Protein AF-A0A250IGE0-F1 (afdb_monomer_lite)

Foldseek 3Di:
DDDDDDDDPDPPPVVVVVVVVPDPPPPPPPPPPPQDDLVVLLVVLVVCVVVVVLVVSLVSLVVVVVHDDFLVSLLLSLLSNLQSCVSVVVLVSSLVSLLSSCLLPLPDDRPDDHDVVSVVSSVVSSCLSPPLADFDDDDDDDDDDDDPLDPQPLFEDDLLSLVLLLLSQLCVVCVVVVNCDDPNVVVSVVLNVQSVPDPDPVSSVVSVVVSVVSCVVVVNDDDPLVSVLSVVPPDPVSYDDPDDPDDDDDDDDDDDDDDDDDQDQFQDGRRQAGPQCHVLLVVVLSVLVSLLVVLPPPDPRLNSNLSSQSSVLNVQSRVDPDVVSSVVSVVSSVVSSVVSD

Structure (mmCIF, N/CA/C/O backbone):
data_AF-A0A250IGE0-F1
#
_entry.id   AF-A0A250IGE0-F1
#
loop_
_atom_site.group_PDB
_atom_site.id
_atom_site.type_symbol
_atom_site.label_atom_id
_atom_site.label_alt_id
_atom_site.label_comp_id
_atom_site.label_asym_id
_atom_site.label_entity_id
_atom_site.label_seq_id
_atom_site.pdbx_PDB_ins_code
_atom_site.Cartn_x
_atom_site.Cartn_y
_atom_site.Cartn_z
_atom_site.occupancy
_atom_site.B_iso_or_equiv
_atom_site.auth_seq_id
_atom_site.auth_comp_id
_atom_site.auth_asym_id
_atom_site.auth_atom_id
_atom_site.pdbx_PDB_model_num
ATOM 1 N N . MET A 1 1 ? 70.341 29.418 41.094 1.00 45.28 1 MET A N 1
ATOM 2 C CA . MET A 1 1 ? 71.043 28.149 40.798 1.00 45.28 1 MET A CA 1
ATOM 3 C C . MET A 1 1 ? 70.054 27.206 40.136 1.00 45.28 1 MET A C 1
ATOM 5 O O . MET A 1 1 ? 69.127 26.740 40.783 1.00 45.28 1 MET A O 1
ATOM 9 N N . SER A 1 2 ? 70.196 27.043 38.825 1.00 51.16 2 SER A N 1
ATOM 10 C CA . SER A 1 2 ? 69.249 26.360 37.940 1.00 51.16 2 SER A CA 1
ATOM 11 C C . SER A 1 2 ? 69.522 24.856 37.878 1.00 51.16 2 SER A C 1
ATOM 13 O O . SER A 1 2 ? 70.677 24.451 37.767 1.00 51.16 2 SER A O 1
ATOM 15 N N . ARG A 1 3 ? 68.468 24.028 37.885 1.00 53.03 3 ARG A N 1
ATOM 16 C CA . ARG A 1 3 ? 68.527 22.608 37.494 1.00 53.03 3 ARG A CA 1
ATOM 17 C C . ARG A 1 3 ? 67.515 22.328 36.368 1.00 53.03 3 ARG A C 1
ATOM 19 O O . ARG A 1 3 ? 66.401 22.845 36.440 1.00 53.03 3 ARG A O 1
ATOM 26 N N . PRO A 1 4 ? 67.886 21.558 35.327 1.00 58.25 4 PRO A N 1
ATOM 27 C CA . PRO A 1 4 ? 67.086 21.396 34.116 1.00 58.25 4 PRO A CA 1
ATOM 28 C C . PRO A 1 4 ? 66.097 20.225 34.224 1.00 58.25 4 PRO A C 1
ATOM 30 O O . PRO A 1 4 ? 66.480 19.103 34.543 1.00 58.25 4 PRO A O 1
ATOM 33 N N . VAL A 1 5 ? 64.828 20.470 33.885 1.00 53.78 5 VAL A N 1
ATOM 34 C CA . VAL A 1 5 ? 63.788 19.441 33.713 1.00 53.78 5 VAL A CA 1
ATOM 35 C C . VAL A 1 5 ? 63.512 19.282 32.219 1.00 53.78 5 VAL A C 1
ATOM 37 O O . VAL A 1 5 ? 62.632 19.936 31.671 1.00 53.78 5 VAL A O 1
ATOM 40 N N . ARG A 1 6 ? 64.289 18.442 31.530 1.00 57.50 6 ARG A N 1
ATOM 41 C CA . ARG A 1 6 ? 63.978 17.965 30.169 1.00 57.50 6 ARG A CA 1
ATOM 42 C C . ARG A 1 6 ? 64.608 16.593 29.941 1.00 57.50 6 ARG A C 1
ATOM 44 O O . ARG A 1 6 ? 65.721 16.534 29.446 1.00 57.50 6 ARG A O 1
ATOM 51 N N . ALA A 1 7 ? 63.904 15.514 30.288 1.00 54.06 7 ALA A N 1
ATOM 52 C CA . ALA A 1 7 ? 64.104 14.180 29.698 1.00 54.06 7 ALA A CA 1
ATOM 53 C C . ALA A 1 7 ? 63.120 13.159 30.295 1.00 54.06 7 ALA A C 1
ATOM 55 O O . ALA A 1 7 ? 63.532 12.275 31.030 1.00 54.06 7 ALA A O 1
ATOM 56 N N . MET A 1 8 ? 61.813 13.261 30.028 1.00 56.16 8 MET A N 1
ATOM 57 C CA . MET A 1 8 ? 60.884 12.176 30.409 1.00 56.16 8 MET A CA 1
ATOM 58 C C . MET A 1 8 ? 59.607 12.115 29.557 1.00 56.16 8 MET A C 1
ATOM 60 O O . MET A 1 8 ? 58.572 11.643 30.008 1.00 56.16 8 MET A O 1
ATOM 64 N N . LEU A 1 9 ? 59.662 12.573 28.302 1.00 53.34 9 LEU A N 1
ATOM 65 C CA . LEU A 1 9 ? 58.491 12.572 27.415 1.00 53.34 9 LEU A CA 1
ATOM 66 C C . LEU A 1 9 ? 58.808 12.020 26.017 1.00 53.34 9 LEU A C 1
ATOM 68 O O . LEU A 1 9 ? 58.459 12.619 25.010 1.00 53.34 9 LEU A O 1
ATOM 72 N N . ARG A 1 10 ? 59.528 10.894 25.929 1.00 52.81 10 ARG A N 1
ATOM 73 C CA . ARG A 1 10 ? 59.699 10.167 24.649 1.00 52.81 10 ARG A CA 1
ATOM 74 C C . ARG A 1 10 ? 59.570 8.643 24.735 1.00 52.81 10 ARG A C 1
ATOM 76 O O . ARG A 1 10 ? 59.637 7.989 23.706 1.00 52.81 10 ARG A O 1
ATOM 83 N N . LEU A 1 11 ? 59.314 8.070 25.917 1.00 49.38 11 LEU A N 1
ATOM 84 C CA . LEU A 1 11 ? 59.326 6.609 26.106 1.00 49.38 11 LEU A CA 1
ATOM 85 C C . LEU A 1 11 ? 57.948 5.964 26.355 1.00 49.38 11 LEU A C 1
ATOM 87 O O . LEU A 1 11 ? 57.886 4.769 26.605 1.00 49.38 11 LEU A O 1
ATOM 91 N N . ARG A 1 12 ? 56.840 6.720 26.294 1.00 51.34 12 ARG A N 1
ATOM 92 C CA . ARG A 1 12 ? 55.477 6.171 26.492 1.00 51.34 12 ARG A CA 1
ATOM 93 C C . ARG A 1 12 ? 54.638 6.022 25.219 1.00 51.34 12 ARG A C 1
ATOM 95 O O . ARG A 1 12 ? 53.577 5.419 25.279 1.00 51.34 12 ARG A O 1
ATOM 102 N N . VAL A 1 13 ? 55.101 6.524 24.072 1.00 52.97 13 VAL A N 1
ATOM 103 C CA . VAL A 1 13 ? 54.334 6.453 22.808 1.00 52.97 13 VAL A CA 1
ATOM 104 C C . VAL A 1 13 ? 54.606 5.152 22.037 1.00 52.97 13 VAL A C 1
ATOM 106 O O . VAL A 1 13 ? 53.751 4.680 21.297 1.00 52.97 13 VAL A O 1
ATOM 109 N N . LEU A 1 14 ? 55.751 4.502 22.267 1.00 51.06 14 LEU A N 1
ATOM 110 C CA . LEU A 1 14 ? 56.130 3.274 21.554 1.00 51.06 14 LEU A CA 1
ATOM 111 C C . LEU A 1 14 ? 55.428 2.002 22.063 1.00 51.06 14 LEU A C 1
ATOM 113 O O . LEU A 1 14 ? 55.345 1.025 21.328 1.00 51.06 14 LEU A O 1
ATOM 117 N N . SER A 1 15 ? 54.869 2.008 23.276 1.00 52.66 15 SER A N 1
ATOM 118 C CA . SER A 1 15 ? 54.211 0.823 23.853 1.00 52.66 15 SER A CA 1
ATOM 119 C C . SER A 1 15 ? 52.773 0.605 23.363 1.00 52.66 15 SER A C 1
ATOM 121 O O . SER A 1 15 ? 52.264 -0.505 23.468 1.00 52.66 15 SER A O 1
ATOM 123 N N . VAL A 1 16 ? 52.116 1.632 22.809 1.00 54.94 16 VAL A N 1
ATOM 124 C CA . VAL A 1 16 ? 50.722 1.528 22.329 1.00 54.94 16 VAL A CA 1
ATOM 125 C C . VAL A 1 16 ? 50.652 0.992 20.893 1.00 54.94 16 VAL A C 1
ATOM 127 O O . VAL A 1 16 ? 49.710 0.286 20.549 1.00 54.94 16 VAL A O 1
ATOM 130 N N . LEU A 1 17 ? 51.674 1.236 20.067 1.00 54.38 17 LEU A N 1
ATOM 131 C CA . LEU A 1 17 ? 51.690 0.777 18.671 1.00 54.38 17 LEU A CA 1
ATOM 132 C C . LEU A 1 17 ? 51.972 -0.727 18.512 1.00 54.38 17 LEU A C 1
ATOM 134 O O . LEU A 1 17 ? 51.524 -1.322 17.539 1.00 54.38 17 LEU A O 1
ATOM 138 N N . VAL A 1 18 ? 52.652 -1.369 19.468 1.00 57.28 18 VAL A N 1
ATOM 139 C CA . VAL A 1 18 ? 52.972 -2.810 19.376 1.00 57.28 18 VAL A CA 1
ATOM 140 C C . VAL A 1 18 ? 51.781 -3.702 19.766 1.00 57.28 18 VAL A C 1
ATOM 142 O O . VAL A 1 18 ? 51.662 -4.815 19.263 1.00 57.28 18 VAL A O 1
ATOM 145 N N . LEU A 1 19 ? 50.841 -3.207 20.581 1.00 55.00 19 LEU A N 1
ATOM 146 C CA . LEU A 1 19 ? 49.638 -3.959 20.978 1.00 55.00 19 LEU A CA 1
ATOM 147 C C . LEU A 1 19 ? 48.538 -3.998 19.900 1.00 55.00 19 LEU A C 1
ATOM 149 O O . LEU A 1 19 ? 47.704 -4.897 19.923 1.00 55.00 19 LEU A O 1
ATOM 153 N N . LEU A 1 20 ? 48.553 -3.082 18.926 1.00 55.56 20 LEU A N 1
ATOM 154 C CA . LEU A 1 20 ? 47.600 -3.075 17.805 1.00 55.56 20 LEU A CA 1
ATOM 155 C C . LEU A 1 20 ? 47.966 -4.060 16.680 1.00 55.56 20 LEU A C 1
ATOM 157 O O . LEU A 1 20 ? 47.113 -4.383 15.860 1.00 55.56 20 LEU A O 1
ATOM 161 N N . ALA A 1 21 ? 49.197 -4.581 16.655 1.00 56.94 21 ALA A N 1
ATOM 162 C CA . ALA A 1 21 ? 49.659 -5.513 15.621 1.00 56.94 21 ALA A CA 1
ATOM 163 C C . ALA A 1 21 ? 49.308 -6.992 15.895 1.00 56.94 21 ALA A C 1
ATOM 165 O O . ALA A 1 21 ? 49.550 -7.841 15.045 1.00 56.94 21 ALA A O 1
ATOM 166 N N . TRP A 1 22 ? 48.750 -7.305 17.071 1.00 52.81 22 TRP A N 1
ATOM 167 C CA . TRP A 1 22 ? 48.351 -8.664 17.470 1.00 52.81 22 TRP A CA 1
ATOM 168 C C . TRP A 1 22 ? 46.834 -8.837 17.589 1.00 52.81 22 TRP A C 1
ATOM 170 O O . TRP A 1 22 ? 46.371 -9.836 18.138 1.00 52.81 22 TRP A O 1
ATOM 180 N N . MET A 1 23 ? 46.038 -7.888 17.085 1.00 56.19 23 MET A N 1
ATOM 181 C CA . MET A 1 23 ? 44.614 -8.157 16.926 1.00 56.19 23 MET A CA 1
ATOM 182 C C . MET A 1 23 ? 44.443 -9.101 15.732 1.00 56.19 23 MET A C 1
ATOM 184 O O . MET A 1 23 ? 44.825 -8.724 14.622 1.00 56.19 23 MET A O 1
ATOM 188 N N . PRO A 1 24 ? 43.929 -10.329 15.935 1.00 54.81 24 PRO A N 1
ATOM 189 C CA . PRO A 1 24 ? 43.620 -11.210 14.824 1.00 54.81 24 PRO A CA 1
ATOM 190 C C . PRO A 1 24 ? 42.671 -10.461 13.897 1.00 54.81 24 PRO A C 1
ATOM 192 O O . PRO A 1 24 ? 41.673 -9.895 14.349 1.00 54.81 24 PRO A O 1
ATOM 195 N N . SER A 1 25 ? 43.005 -10.430 12.609 1.00 56.59 25 SER A N 1
ATOM 196 C CA . SER A 1 25 ? 42.094 -9.992 11.563 1.00 56.59 25 SER A CA 1
ATOM 197 C C . SER A 1 25 ? 40.859 -10.877 11.652 1.00 56.59 25 SER A C 1
ATOM 199 O O . SER A 1 25 ? 40.844 -11.992 11.133 1.00 56.59 25 SER A O 1
ATOM 201 N N . PHE A 1 26 ? 39.835 -10.414 12.368 1.00 57.25 26 PHE A N 1
ATOM 202 C CA . PHE A 1 26 ? 38.505 -10.979 12.273 1.00 57.25 26 PHE A CA 1
ATOM 203 C C . PHE A 1 26 ? 38.063 -10.700 10.842 1.00 57.25 26 PHE A C 1
ATOM 205 O O . PHE A 1 26 ? 37.547 -9.629 10.531 1.00 57.25 26 PHE A O 1
ATOM 212 N N . SER A 1 27 ? 38.335 -11.650 9.950 1.00 55.84 27 SER A N 1
ATOM 213 C CA . SER A 1 27 ? 37.632 -11.777 8.688 1.00 55.84 27 SER A CA 1
ATOM 214 C C . SER A 1 27 ? 36.172 -11.978 9.059 1.00 55.84 27 SER A C 1
ATOM 216 O O . SER A 1 27 ? 35.727 -13.108 9.256 1.00 55.84 27 SER A O 1
ATOM 218 N N . ALA A 1 28 ? 35.451 -10.871 9.233 1.00 56.03 28 ALA A N 1
ATOM 219 C CA . ALA A 1 28 ? 34.007 -10.847 9.260 1.00 56.03 28 ALA A CA 1
ATOM 220 C C . ALA A 1 28 ? 33.579 -11.390 7.900 1.00 56.03 28 ALA A C 1
ATOM 222 O O . ALA A 1 28 ? 33.522 -10.666 6.909 1.00 56.03 28 ALA A O 1
ATOM 223 N N . HIS A 1 29 ? 33.398 -12.707 7.840 1.00 55.44 29 HIS A N 1
ATOM 224 C CA . HIS A 1 29 ? 32.686 -13.333 6.752 1.00 55.44 29 HIS A CA 1
ATOM 225 C C . HIS A 1 29 ? 31.300 -12.716 6.858 1.00 55.44 29 HIS A C 1
ATOM 227 O O . HIS A 1 29 ? 30.568 -12.993 7.809 1.00 55.44 29 HIS A O 1
ATOM 233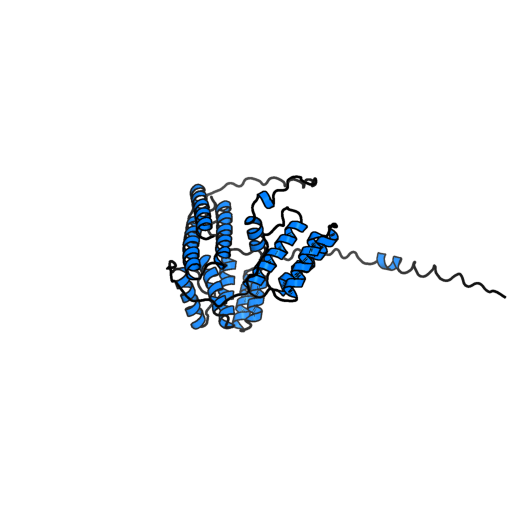 N N . ALA A 1 30 ? 31.007 -11.775 5.961 1.00 50.03 30 ALA A N 1
ATOM 234 C CA . ALA A 1 30 ? 29.663 -11.291 5.737 1.00 50.03 30 ALA A CA 1
ATOM 235 C C . ALA A 1 30 ? 28.890 -12.499 5.210 1.00 50.03 30 ALA A C 1
ATOM 237 O O . ALA A 1 30 ? 28.832 -12.750 4.012 1.00 50.03 30 ALA A O 1
ATOM 238 N N . GLN A 1 31 ? 28.431 -13.331 6.143 1.00 56.44 31 GLN A N 1
ATOM 239 C CA . GLN A 1 31 ? 27.497 -14.398 5.875 1.00 56.44 31 GLN A CA 1
ATOM 240 C C . GLN A 1 31 ? 26.258 -13.669 5.377 1.00 56.44 31 GLN A C 1
ATOM 242 O O . GLN A 1 31 ? 25.582 -13.005 6.167 1.00 56.44 31 GLN A O 1
ATOM 247 N N . GLU A 1 32 ? 26.045 -13.685 4.061 1.00 57.16 32 GLU A N 1
ATOM 248 C CA . GLU A 1 32 ? 24.829 -13.136 3.482 1.00 57.16 32 GLU A CA 1
ATOM 249 C C . GLU A 1 32 ? 23.657 -13.738 4.263 1.00 57.16 32 GLU A C 1
ATOM 251 O O . GLU A 1 32 ? 23.609 -14.964 4.436 1.00 57.16 32 GLU A O 1
ATOM 256 N N . PRO A 1 33 ? 22.788 -12.898 4.854 1.00 64.81 33 PRO A N 1
ATOM 257 C CA . PRO A 1 33 ? 21.674 -13.390 5.637 1.00 64.81 33 PRO A CA 1
ATOM 258 C C . PRO A 1 33 ? 20.870 -14.313 4.732 1.00 64.81 33 PRO A C 1
ATOM 260 O O . PRO A 1 33 ? 20.410 -13.900 3.668 1.00 64.81 33 PRO A O 1
ATOM 263 N N . ALA A 1 34 ? 20.773 -15.581 5.134 1.00 71.75 34 ALA A N 1
ATOM 264 C CA . ALA A 1 34 ? 20.036 -16.571 4.372 1.00 71.75 34 ALA A CA 1
ATOM 265 C C . ALA A 1 34 ? 18.623 -16.029 4.089 1.00 71.75 34 ALA A C 1
ATOM 267 O O . ALA A 1 34 ? 18.030 -15.412 4.984 1.00 71.75 34 ALA A O 1
ATOM 268 N N . PRO A 1 35 ? 18.093 -16.230 2.869 1.00 74.94 35 PRO A N 1
ATOM 269 C CA . PRO A 1 35 ? 16.779 -15.726 2.500 1.00 74.94 35 PRO A CA 1
ATOM 270 C C . PRO A 1 35 ? 15.749 -16.215 3.518 1.00 74.94 35 PRO A C 1
ATOM 272 O O . PRO A 1 35 ? 15.660 -17.409 3.814 1.00 74.94 35 PRO A O 1
ATOM 275 N N . VAL A 1 36 ? 15.017 -15.270 4.108 1.00 80.00 36 VAL A N 1
ATOM 276 C CA . VAL A 1 36 ? 14.032 -15.571 5.144 1.00 80.00 36 VAL A CA 1
ATOM 277 C C . VAL A 1 36 ? 12.895 -16.367 4.509 1.00 80.00 36 VAL A C 1
ATOM 279 O O . VAL A 1 36 ? 12.203 -15.873 3.622 1.00 80.00 36 VAL A O 1
ATOM 282 N N . ASP A 1 37 ? 12.692 -17.600 4.971 1.00 93.06 37 ASP A N 1
ATOM 283 C CA . ASP A 1 37 ? 11.605 -18.455 4.498 1.00 93.06 37 ASP A CA 1
ATOM 284 C C . ASP A 1 37 ? 10.241 -17.840 4.863 1.00 93.06 37 ASP A C 1
ATOM 286 O O . ASP A 1 37 ? 9.882 -17.716 6.042 1.00 93.06 37 ASP A O 1
ATOM 290 N N . PHE A 1 38 ? 9.456 -17.477 3.844 1.00 93.81 38 PHE A N 1
ATOM 291 C CA . PHE A 1 38 ? 8.116 -16.913 4.006 1.00 93.81 38 PHE A CA 1
ATOM 292 C C . PHE A 1 38 ? 7.196 -17.815 4.835 1.00 93.81 38 PHE A C 1
ATOM 294 O O . PHE A 1 38 ? 6.417 -17.327 5.658 1.00 93.81 38 PHE A O 1
ATOM 301 N N . ARG A 1 39 ? 7.326 -19.140 4.697 1.00 95.62 39 ARG A N 1
ATOM 302 C CA . ARG A 1 39 ? 6.522 -20.099 5.460 1.00 95.62 39 ARG A CA 1
ATOM 303 C C . ARG A 1 39 ? 6.802 -20.000 6.957 1.00 95.62 39 ARG A C 1
ATOM 305 O O . ARG A 1 39 ? 5.871 -20.065 7.762 1.00 95.62 39 ARG A O 1
ATOM 312 N N . SER A 1 40 ? 8.066 -19.797 7.324 1.00 95.19 40 SER A N 1
ATOM 313 C CA . SER A 1 40 ? 8.472 -19.561 8.710 1.00 95.19 40 SER A CA 1
ATOM 314 C C . SER A 1 40 ? 7.874 -18.258 9.252 1.00 95.19 40 SER A C 1
ATOM 316 O O . SER A 1 40 ? 7.384 -18.234 10.382 1.00 95.19 40 SER A O 1
ATOM 318 N N . MET A 1 41 ? 7.853 -17.186 8.450 1.00 95.56 41 MET A N 1
ATOM 319 C CA . MET A 1 41 ? 7.257 -15.903 8.853 1.00 95.56 41 MET A CA 1
ATOM 320 C C . MET A 1 41 ? 5.749 -16.016 9.096 1.00 95.56 41 MET A C 1
ATOM 322 O O . MET A 1 41 ? 5.268 -15.616 10.155 1.00 95.56 41 MET A O 1
ATOM 326 N N . VAL A 1 42 ? 5.002 -16.617 8.165 1.00 97.12 42 VAL A N 1
ATOM 327 C CA . VAL A 1 42 ? 3.553 -16.830 8.325 1.00 97.12 42 VAL A CA 1
ATOM 328 C C . VAL A 1 42 ? 3.252 -17.721 9.529 1.00 97.12 42 VAL A C 1
ATOM 330 O O . VAL A 1 42 ? 2.344 -17.418 10.302 1.00 97.12 42 VAL A O 1
ATOM 333 N N . GLY A 1 43 ? 4.048 -18.772 9.750 1.00 97.50 43 GLY A N 1
ATOM 334 C CA . GLY A 1 43 ? 3.923 -19.619 10.937 1.00 97.50 43 GLY A CA 1
ATOM 335 C C . GLY A 1 43 ? 4.102 -18.841 12.246 1.00 97.50 43 GLY A C 1
ATOM 336 O O . GLY A 1 43 ? 3.382 -19.086 13.214 1.00 97.50 43 GLY A O 1
ATOM 337 N N . MET A 1 44 ? 5.016 -17.866 12.275 1.00 97.81 44 MET A N 1
ATOM 338 C CA . MET A 1 44 ? 5.204 -16.985 13.429 1.00 97.81 44 MET A CA 1
ATOM 339 C C . MET A 1 44 ? 4.020 -16.034 13.627 1.00 97.81 44 MET A C 1
ATOM 341 O O . MET A 1 44 ? 3.542 -15.903 14.752 1.00 97.81 44 MET A O 1
ATOM 345 N N . ILE A 1 45 ? 3.522 -15.415 12.552 1.00 98.12 45 ILE A N 1
ATOM 346 C CA . ILE A 1 45 ? 2.361 -14.512 12.596 1.00 98.12 45 ILE A CA 1
ATOM 347 C C . ILE A 1 45 ? 1.123 -15.257 13.110 1.00 98.12 45 ILE A C 1
ATOM 349 O O . ILE A 1 45 ? 0.503 -14.800 14.066 1.00 98.12 45 ILE A O 1
ATOM 353 N N . SER A 1 46 ? 0.808 -16.428 12.545 1.00 98.00 46 SER A N 1
ATOM 354 C CA . SER A 1 46 ? -0.339 -17.248 12.967 1.00 98.00 46 SER A CA 1
ATOM 355 C C . SER A 1 46 ? -0.214 -17.694 14.426 1.00 98.00 46 SER A C 1
ATOM 357 O O . SER A 1 46 ? -1.170 -17.604 15.196 1.00 98.00 46 SER A O 1
ATOM 359 N N . ARG A 1 47 ? 0.991 -18.091 14.865 1.00 98.19 47 ARG A N 1
ATOM 360 C CA . ARG A 1 47 ? 1.237 -18.419 16.276 1.00 98.19 47 ARG A CA 1
ATOM 361 C C . ARG A 1 47 ? 0.987 -17.220 17.192 1.00 98.19 47 ARG A C 1
ATOM 363 O O . ARG A 1 47 ? 0.362 -17.393 18.232 1.00 98.19 47 ARG A O 1
ATOM 370 N N . LEU A 1 48 ? 1.488 -16.036 16.840 1.00 98.31 48 LEU A N 1
ATOM 371 C CA . LEU A 1 48 ? 1.292 -14.821 17.638 1.00 98.31 48 LEU A CA 1
ATOM 372 C C . LEU A 1 48 ? -0.186 -14.415 17.682 1.00 98.31 48 LEU A C 1
ATOM 374 O O . LEU A 1 48 ? -0.690 -14.109 18.758 1.00 98.31 48 LEU A O 1
ATOM 378 N N . TYR A 1 49 ? -0.899 -14.509 16.557 1.00 97.88 49 TYR A N 1
ATOM 379 C CA . TYR A 1 49 ? -2.346 -14.300 16.510 1.00 97.88 49 TYR A CA 1
ATOM 380 C C . TYR A 1 49 ? -3.099 -15.270 17.431 1.00 97.88 49 TYR A C 1
ATOM 382 O O . TYR A 1 49 ? -3.913 -14.836 18.244 1.00 97.88 49 TYR A O 1
ATOM 390 N N . GLY A 1 50 ? -2.776 -16.567 17.385 1.00 97.12 50 GLY A N 1
ATOM 391 C CA . GLY A 1 50 ? -3.383 -17.573 18.264 1.00 97.12 50 GLY A CA 1
ATOM 392 C C . GLY A 1 50 ? -3.081 -17.366 19.755 1.00 97.12 50 GLY A C 1
ATOM 393 O O . GLY A 1 50 ? -3.850 -17.812 20.604 1.00 97.12 50 GLY A O 1
ATOM 394 N N . LEU A 1 51 ? -1.988 -16.669 20.079 1.00 98.06 51 LEU A N 1
ATOM 395 C CA . LEU A 1 51 ? -1.640 -16.246 21.440 1.00 98.06 51 LEU A CA 1
ATOM 396 C C . LEU A 1 51 ? -2.256 -14.892 21.833 1.00 98.06 51 LEU A C 1
ATOM 398 O O . LEU A 1 51 ? -2.041 -14.448 22.956 1.00 98.06 51 LEU A O 1
ATOM 402 N N . LEU A 1 52 ? -3.036 -14.262 20.945 1.00 97.75 52 LEU A N 1
ATOM 403 C CA . LEU A 1 52 ? -3.621 -12.923 21.105 1.00 97.75 52 LEU A CA 1
ATOM 404 C C . LEU A 1 52 ? -2.572 -11.799 21.234 1.00 97.75 52 LEU A C 1
ATOM 406 O O . LEU A 1 52 ? -2.875 -10.712 21.716 1.00 97.75 52 LEU A O 1
ATOM 410 N N . GLU A 1 53 ? -1.344 -12.046 20.770 1.00 98.25 53 GLU A N 1
ATOM 411 C CA . GLU A 1 53 ? -0.226 -11.094 20.762 1.00 98.25 53 GLU A CA 1
ATOM 412 C C . GLU A 1 53 ? -0.274 -10.243 19.481 1.00 98.25 53 GLU A C 1
ATOM 414 O O . GLU A 1 53 ? 0.589 -10.335 18.599 1.00 98.25 53 GLU A O 1
ATOM 419 N N . TYR A 1 54 ? -1.340 -9.453 19.331 1.00 98.19 54 TYR A N 1
ATOM 420 C CA . TYR A 1 54 ? -1.676 -8.770 18.078 1.00 98.19 54 TYR A CA 1
ATOM 421 C C . TYR A 1 54 ? -0.628 -7.744 17.638 1.00 98.19 54 TYR A C 1
ATOM 423 O O . TYR A 1 54 ? -0.267 -7.696 16.463 1.00 98.19 54 TYR A O 1
ATOM 431 N N . GLU A 1 55 ? -0.078 -6.959 18.561 1.00 96.69 55 GLU A N 1
ATOM 432 C CA . GLU A 1 55 ? 0.942 -5.949 18.273 1.00 96.69 55 GLU A CA 1
ATOM 433 C C . GLU A 1 55 ? 2.256 -6.592 17.808 1.00 96.69 55 GLU A C 1
ATOM 435 O O . GLU A 1 55 ? 2.919 -6.099 16.885 1.00 96.69 55 GLU A O 1
ATOM 440 N N . ALA A 1 56 ? 2.620 -7.727 18.411 1.00 98.00 56 ALA A N 1
ATOM 441 C CA . ALA A 1 56 ? 3.783 -8.504 18.003 1.00 98.00 56 ALA A CA 1
ATOM 442 C C . ALA A 1 56 ? 3.558 -9.132 16.622 1.00 98.00 56 ALA A C 1
ATOM 444 O O . ALA A 1 56 ? 4.438 -9.052 15.764 1.00 98.00 56 ALA A O 1
ATOM 445 N N . ALA A 1 57 ? 2.371 -9.699 16.377 1.00 98.31 57 ALA A N 1
ATOM 446 C CA . ALA A 1 57 ? 1.997 -10.246 15.075 1.00 98.31 57 ALA A CA 1
ATOM 447 C C . ALA A 1 57 ? 2.037 -9.165 13.980 1.00 98.31 57 ALA A C 1
ATOM 449 O O . ALA A 1 57 ? 2.627 -9.373 12.919 1.00 98.31 57 ALA A O 1
ATOM 450 N N . PHE A 1 58 ? 1.498 -7.974 14.260 1.00 97.62 58 PHE A N 1
ATOM 451 C CA . PHE A 1 58 ? 1.545 -6.835 13.345 1.00 97.62 58 PHE A CA 1
ATOM 452 C C . PHE A 1 58 ? 2.984 -6.385 13.058 1.00 97.62 58 PHE A C 1
ATOM 454 O O . PHE A 1 58 ? 3.336 -6.123 11.909 1.00 97.62 58 PHE A O 1
ATOM 461 N N . SER A 1 59 ? 3.849 -6.359 14.075 1.00 95.25 59 SER A N 1
ATOM 462 C CA . SER A 1 59 ? 5.271 -6.043 13.895 1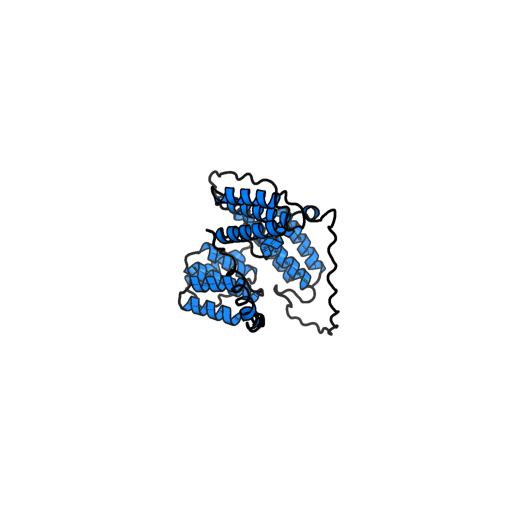.00 95.25 59 SER A CA 1
ATOM 463 C C . SER A 1 59 ? 5.977 -7.056 12.984 1.00 95.25 59 SER A C 1
ATOM 465 O O . SER A 1 59 ? 6.781 -6.657 12.141 1.00 95.25 59 SER A O 1
ATOM 467 N N . GLN A 1 60 ? 5.640 -8.349 13.085 1.00 97.19 60 GLN A N 1
ATOM 468 C CA . GLN A 1 60 ? 6.170 -9.378 12.181 1.00 97.19 60 GLN A CA 1
ATOM 469 C C . GLN A 1 60 ? 5.714 -9.173 10.732 1.00 97.19 60 GLN A C 1
ATOM 471 O O . GLN A 1 60 ? 6.514 -9.342 9.816 1.00 97.19 60 GLN A O 1
ATOM 476 N N . ILE A 1 61 ? 4.471 -8.734 10.506 1.00 96.44 61 ILE A N 1
ATOM 477 C CA . ILE A 1 61 ? 3.992 -8.374 9.160 1.00 96.44 61 ILE A CA 1
ATOM 478 C C . ILE A 1 61 ? 4.815 -7.218 8.577 1.00 96.44 61 ILE A C 1
ATOM 480 O O . ILE A 1 61 ? 5.234 -7.284 7.420 1.00 96.44 61 ILE A O 1
ATOM 484 N N . GLN A 1 62 ? 5.090 -6.174 9.368 1.00 94.31 62 GLN A N 1
ATOM 485 C CA . GLN A 1 62 ? 5.894 -5.037 8.900 1.00 94.31 62 GLN A CA 1
ATOM 486 C C . GLN A 1 62 ? 7.343 -5.434 8.600 1.00 94.31 62 GLN A C 1
ATOM 488 O O . GLN A 1 62 ? 7.926 -4.935 7.636 1.00 94.31 62 GLN A O 1
ATOM 493 N N . ALA A 1 63 ? 7.915 -6.351 9.385 1.00 90.44 63 ALA A N 1
ATOM 494 C CA . ALA A 1 63 ? 9.233 -6.913 9.114 1.00 90.44 63 ALA A CA 1
ATOM 495 C C . ALA A 1 63 ? 9.237 -7.760 7.830 1.00 90.44 63 ALA A C 1
ATOM 497 O O . ALA A 1 63 ? 10.129 -7.606 6.998 1.00 90.44 63 ALA A O 1
ATOM 498 N N . ALA A 1 64 ? 8.215 -8.598 7.624 1.00 92.94 64 ALA A N 1
ATOM 499 C CA . ALA A 1 64 ? 8.095 -9.445 6.439 1.00 92.94 64 ALA A CA 1
ATOM 500 C C . ALA A 1 64 ? 8.074 -8.623 5.140 1.00 92.94 64 ALA A C 1
ATOM 502 O O . ALA A 1 64 ? 8.730 -9.003 4.172 1.00 92.94 64 ALA A O 1
ATOM 503 N N . ARG A 1 65 ? 7.409 -7.460 5.147 1.00 90.69 65 ARG A N 1
ATOM 504 C CA . ARG A 1 65 ? 7.340 -6.521 4.011 1.00 90.69 65 ARG A CA 1
ATOM 505 C C . ARG A 1 65 ? 8.670 -5.900 3.589 1.00 90.69 65 ARG A C 1
ATOM 507 O O . ARG A 1 65 ? 8.739 -5.341 2.501 1.00 90.69 65 ARG A O 1
ATOM 514 N N . GLN A 1 66 ? 9.699 -5.957 4.431 1.00 85.25 66 GLN A N 1
ATOM 515 C CA . GLN A 1 66 ? 11.032 -5.470 4.062 1.00 85.25 66 GLN A CA 1
ATOM 516 C C . GLN A 1 66 ? 11.760 -6.431 3.113 1.00 85.25 66 GLN A C 1
ATOM 518 O O . GLN A 1 66 ? 12.779 -6.064 2.533 1.00 85.25 66 GLN A O 1
ATOM 523 N N . ASN A 1 67 ? 11.245 -7.650 2.952 1.00 86.81 67 ASN A N 1
ATOM 524 C CA . ASN A 1 67 ? 11.781 -8.642 2.033 1.00 86.81 67 ASN A CA 1
ATOM 525 C C . ASN A 1 67 ? 11.046 -8.562 0.684 1.00 86.81 67 ASN A C 1
ATOM 527 O O . ASN A 1 67 ? 9.887 -8.141 0.644 1.00 86.81 67 ASN A O 1
ATOM 531 N N . PRO A 1 68 ? 11.679 -8.975 -0.426 1.00 79.56 68 PRO A N 1
ATOM 532 C CA . PRO A 1 68 ? 10.971 -9.170 -1.684 1.00 79.56 68 PRO A CA 1
ATOM 533 C C . PRO A 1 68 ? 9.908 -10.264 -1.507 1.00 79.56 68 PRO A C 1
ATOM 535 O O . PRO A 1 68 ? 10.213 -11.374 -1.074 1.00 79.56 68 PRO A O 1
ATOM 538 N N . LEU A 1 69 ? 8.653 -9.936 -1.813 1.00 87.31 69 LEU A N 1
ATOM 539 C CA . LEU A 1 69 ? 7.500 -10.825 -1.669 1.00 87.31 69 LEU A CA 1
ATOM 540 C C . LEU A 1 69 ? 6.796 -10.967 -3.014 1.00 87.31 69 LEU A C 1
ATOM 542 O O . LEU A 1 69 ? 6.608 -9.976 -3.722 1.00 87.31 69 LEU A O 1
ATOM 546 N N . GLY A 1 70 ? 6.358 -12.180 -3.335 1.00 82.56 70 GLY A N 1
ATOM 547 C CA . GLY A 1 70 ? 5.434 -12.398 -4.435 1.00 82.56 70 GLY A CA 1
ATOM 548 C C . GLY A 1 70 ? 4.008 -11.968 -4.096 1.00 82.56 70 GLY A C 1
ATOM 549 O O . GLY A 1 70 ? 3.655 -11.649 -2.958 1.00 82.56 70 GLY A O 1
ATOM 550 N N . THR A 1 71 ? 3.143 -11.949 -5.107 1.00 83.81 71 THR A N 1
ATOM 551 C CA . THR A 1 71 ? 1.740 -11.547 -4.944 1.00 83.81 71 THR A CA 1
ATOM 552 C C . THR A 1 71 ? 0.993 -12.497 -4.026 1.00 83.81 71 THR A C 1
ATOM 554 O O . THR A 1 71 ? 0.129 -12.061 -3.269 1.00 83.81 71 THR A O 1
ATOM 557 N N . HIS A 1 72 ? 1.300 -13.797 -4.076 1.00 92.75 72 HIS A N 1
ATOM 558 C CA . HIS A 1 72 ? 0.662 -14.754 -3.182 1.00 92.75 72 HIS A CA 1
ATOM 559 C C . HIS A 1 72 ? 1.009 -14.449 -1.722 1.00 92.75 72 HIS A C 1
ATOM 561 O O . HIS A 1 72 ? 0.109 -14.392 -0.882 1.00 92.75 72 HIS A O 1
ATOM 567 N N . GLU A 1 73 ? 2.284 -14.188 -1.446 1.00 95.56 73 GLU A N 1
ATOM 568 C CA . GLU A 1 73 ? 2.791 -13.811 -0.134 1.00 95.56 73 GLU A CA 1
ATOM 569 C C . GLU A 1 73 ? 2.168 -12.499 0.350 1.00 95.56 73 GLU A C 1
ATOM 571 O O . GLU A 1 73 ? 1.694 -12.415 1.484 1.00 95.56 73 GLU A O 1
ATOM 576 N N . LEU A 1 74 ? 2.088 -11.493 -0.527 1.00 92.44 74 LEU A N 1
ATOM 577 C CA . LEU A 1 74 ? 1.443 -10.215 -0.229 1.00 92.44 74 LEU A CA 1
ATOM 578 C C . LEU A 1 74 ? -0.039 -10.382 0.109 1.00 92.44 74 LEU A C 1
ATOM 580 O O . LEU A 1 74 ? -0.494 -9.810 1.098 1.00 92.44 74 LEU A O 1
ATOM 584 N N . VAL A 1 75 ? -0.788 -11.183 -0.658 1.00 96.06 75 VAL A N 1
ATOM 585 C CA . VAL A 1 75 ? -2.198 -11.492 -0.363 1.00 96.06 75 VAL A CA 1
ATOM 586 C C . VAL A 1 75 ? -2.326 -12.091 1.034 1.00 96.06 75 VAL A C 1
ATOM 588 O O . VAL A 1 75 ? -3.160 -11.638 1.813 1.00 96.06 75 VAL A O 1
ATOM 591 N N . VAL A 1 76 ? -1.485 -13.070 1.381 1.00 97.81 76 VAL A N 1
ATOM 592 C CA . VAL A 1 76 ? -1.504 -13.697 2.711 1.00 97.81 76 VAL A CA 1
ATOM 593 C C . VAL A 1 76 ? -1.199 -12.673 3.808 1.00 97.81 76 VAL A C 1
ATOM 595 O O . VAL A 1 76 ? -1.927 -12.623 4.799 1.00 97.81 76 VAL A O 1
ATOM 598 N N . LEU A 1 77 ? -0.189 -11.813 3.630 1.00 97.31 77 LEU A N 1
ATOM 599 C CA . LEU A 1 77 ? 0.132 -10.771 4.612 1.00 97.31 77 LEU A CA 1
ATOM 600 C C . LEU A 1 77 ? -0.993 -9.748 4.778 1.00 97.31 77 LEU A C 1
ATOM 602 O O . LEU A 1 77 ? -1.298 -9.393 5.911 1.00 97.31 77 LEU A O 1
ATOM 606 N N . PHE A 1 78 ? -1.627 -9.294 3.695 1.00 97.88 78 PHE A N 1
ATOM 607 C CA . PHE A 1 78 ? -2.762 -8.367 3.774 1.00 97.88 78 PHE A CA 1
ATOM 608 C C . PHE A 1 78 ? -3.972 -8.989 4.479 1.00 97.88 78 PHE A C 1
ATOM 610 O O . PHE A 1 78 ? -4.651 -8.306 5.242 1.00 97.88 78 PHE A O 1
ATOM 617 N N . LEU A 1 79 ? -4.230 -10.285 4.274 1.00 98.56 79 LEU A N 1
ATOM 618 C CA . LEU A 1 79 ? -5.295 -10.987 4.992 1.00 98.56 79 LEU A CA 1
ATOM 619 C C . LEU A 1 79 ? -5.002 -11.059 6.495 1.00 98.56 79 LEU A C 1
ATOM 621 O O . LEU A 1 79 ? -5.873 -10.720 7.292 1.00 98.56 79 LEU A O 1
ATOM 625 N N . TYR A 1 80 ? -3.782 -11.440 6.889 1.00 98.56 80 TYR A N 1
ATOM 626 C CA . TYR A 1 80 ? -3.378 -11.426 8.299 1.00 98.56 80 TYR A CA 1
ATOM 627 C C . TYR A 1 80 ? -3.423 -10.018 8.898 1.00 98.56 80 TYR A C 1
ATOM 629 O O . TYR A 1 80 ? -3.923 -9.837 10.006 1.00 98.56 80 TYR A O 1
ATOM 637 N N . GLU A 1 81 ? -2.948 -9.013 8.164 1.00 98.19 81 GLU A N 1
ATOM 638 C CA . GLU A 1 81 ? -2.978 -7.617 8.596 1.00 98.19 81 GLU A CA 1
ATOM 639 C C . GLU A 1 81 ? -4.416 -7.152 8.839 1.00 98.19 81 GLU A C 1
ATOM 641 O O . GLU A 1 81 ? -4.702 -6.592 9.894 1.00 98.19 81 GLU A O 1
ATOM 646 N N . GLY A 1 82 ? -5.333 -7.453 7.916 1.00 98.25 82 GLY A N 1
ATOM 647 C CA . GLY A 1 82 ? -6.751 -7.145 8.066 1.00 98.25 82 GLY A CA 1
ATOM 648 C C . GLY A 1 82 ? -7.371 -7.803 9.300 1.00 98.25 82 GLY A C 1
ATOM 649 O O . GLY A 1 82 ? -8.082 -7.132 10.049 1.00 98.25 82 GLY A O 1
ATOM 650 N N . ILE A 1 83 ? -7.062 -9.078 9.566 1.00 98.56 83 ILE A N 1
ATOM 651 C CA . ILE A 1 83 ? -7.535 -9.797 10.762 1.00 98.56 83 ILE A CA 1
ATOM 652 C C . ILE A 1 83 ? -7.010 -9.124 12.037 1.00 98.56 83 ILE A C 1
ATOM 654 O O . ILE A 1 83 ? -7.785 -8.780 12.929 1.00 98.56 83 ILE A O 1
ATOM 658 N N . ILE A 1 84 ? -5.696 -8.904 12.110 1.00 98.38 84 ILE A N 1
ATOM 659 C CA . ILE A 1 84 ? -5.018 -8.364 13.293 1.00 98.38 84 ILE A CA 1
ATOM 660 C C . ILE A 1 84 ? -5.471 -6.927 13.582 1.00 98.38 84 ILE A C 1
ATOM 662 O O . ILE A 1 84 ? -5.795 -6.601 14.721 1.00 98.38 84 ILE A O 1
ATOM 666 N N . LEU A 1 85 ? -5.567 -6.069 12.560 1.00 97.75 85 LEU A N 1
ATOM 667 C CA . LEU A 1 85 ? -6.074 -4.700 12.700 1.00 97.75 85 LEU A CA 1
ATOM 668 C C . LEU A 1 85 ? -7.513 -4.673 13.221 1.00 97.75 85 LEU A C 1
ATOM 670 O O . LEU A 1 85 ? -7.833 -3.845 14.075 1.00 97.75 85 LEU A O 1
ATOM 674 N N . PHE A 1 86 ? -8.364 -5.591 12.756 1.00 98.44 86 PHE A N 1
ATOM 675 C CA . PHE A 1 86 ? -9.743 -5.672 13.228 1.00 98.44 86 PHE A CA 1
ATOM 676 C C . PHE A 1 86 ? -9.805 -6.017 14.716 1.00 98.44 86 PHE A C 1
ATOM 678 O O . PHE A 1 86 ? -10.531 -5.370 15.470 1.00 98.44 86 PHE A O 1
ATOM 685 N N . GLU A 1 87 ? -9.035 -7.018 15.149 1.00 98.00 87 GLU A N 1
ATOM 686 C CA . GLU A 1 87 ? -9.012 -7.443 16.552 1.00 98.00 87 GLU A CA 1
ATOM 687 C C . GLU A 1 87 ? -8.396 -6.382 17.479 1.00 98.00 87 GLU A C 1
ATOM 689 O O . GLU A 1 87 ? -8.814 -6.266 18.629 1.00 98.00 87 GLU A O 1
ATOM 694 N N . MET A 1 88 ? -7.506 -5.523 16.965 1.00 97.50 88 MET A N 1
ATOM 695 C CA . MET A 1 88 ? -7.013 -4.326 17.668 1.00 97.50 88 MET A CA 1
ATOM 696 C C . MET A 1 88 ? -8.011 -3.147 17.675 1.00 97.50 88 MET A C 1
ATOM 698 O O . MET A 1 88 ? -7.698 -2.076 18.193 1.00 97.50 88 MET A O 1
ATOM 702 N N . GLY A 1 89 ? -9.202 -3.294 17.084 1.00 96.19 89 GLY A N 1
ATOM 703 C CA . GLY A 1 89 ? -10.224 -2.241 17.013 1.00 96.19 89 GLY A CA 1
ATOM 704 C C . GLY A 1 89 ? -10.009 -1.203 15.904 1.00 96.19 89 GLY A C 1
ATOM 705 O O . GLY A 1 89 ? -10.745 -0.219 15.833 1.00 96.19 89 GLY A O 1
ATOM 706 N N . ARG A 1 90 ? -9.042 -1.417 15.004 1.00 94.12 90 ARG A N 1
ATOM 707 C CA . ARG A 1 90 ? -8.743 -0.552 13.848 1.00 94.12 90 ARG A CA 1
ATOM 708 C C . ARG A 1 90 ? -9.553 -0.993 12.626 1.00 94.12 90 ARG A C 1
ATOM 710 O O . ARG A 1 90 ? -9.015 -1.476 11.632 1.00 94.12 90 ARG A O 1
ATOM 717 N N . VAL A 1 91 ? -10.877 -0.873 12.733 1.00 94.69 91 VAL A N 1
ATOM 718 C CA . VAL A 1 91 ? -11.843 -1.454 11.778 1.00 94.69 91 VAL A CA 1
ATOM 719 C C . VAL A 1 91 ? -11.708 -0.883 10.360 1.00 94.69 91 VAL A C 1
ATOM 721 O O . VAL A 1 91 ? -11.815 -1.639 9.393 1.00 94.69 91 VAL A O 1
ATOM 724 N N . GLU A 1 92 ? -11.456 0.422 10.225 1.00 83.69 92 GLU A N 1
ATOM 725 C CA . GLU A 1 92 ? -11.258 1.071 8.918 1.00 83.69 92 GLU A CA 1
ATOM 726 C C . GLU A 1 92 ? -9.989 0.549 8.233 1.00 83.69 92 GLU A C 1
ATOM 728 O O . GLU A 1 92 ? -10.072 -0.003 7.137 1.00 83.69 92 GLU A O 1
ATOM 733 N N . ASP A 1 93 ? -8.850 0.592 8.934 1.00 86.12 93 ASP A N 1
ATOM 734 C CA . ASP A 1 93 ? -7.565 0.091 8.424 1.00 86.12 93 ASP A CA 1
ATOM 735 C C . ASP A 1 93 ? -7.635 -1.401 8.047 1.00 86.12 93 ASP A C 1
ATOM 737 O O . ASP A 1 93 ? -7.037 -1.847 7.068 1.00 86.12 93 ASP A O 1
ATOM 741 N N . SER A 1 94 ? -8.390 -2.189 8.818 1.00 97.25 94 SER A N 1
ATOM 742 C CA . SER A 1 94 ? -8.659 -3.596 8.514 1.00 97.25 94 SER A CA 1
ATOM 743 C C . SER A 1 94 ? -9.406 -3.772 7.190 1.00 97.25 94 SER A C 1
ATOM 745 O O . SER A 1 94 ? -9.050 -4.634 6.384 1.00 97.25 94 SER A O 1
ATOM 747 N N . GLY A 1 95 ? -10.428 -2.942 6.952 1.00 93.81 95 GLY A N 1
ATOM 748 C CA . GLY A 1 95 ? -11.192 -2.951 5.708 1.00 93.81 95 GLY A CA 1
ATOM 749 C C . GLY A 1 95 ? -10.307 -2.652 4.501 1.00 93.81 95 GLY A C 1
ATOM 750 O O . GLY A 1 95 ? -10.388 -3.367 3.501 1.00 93.81 95 GLY A O 1
ATOM 751 N N . ASP A 1 96 ? -9.419 -1.666 4.626 1.00 88.00 96 ASP A N 1
ATOM 752 C CA . ASP A 1 96 ? -8.449 -1.315 3.588 1.00 88.00 96 ASP A CA 1
ATOM 753 C C . ASP A 1 96 ? -7.491 -2.480 3.296 1.00 88.00 96 ASP A C 1
ATOM 755 O O . ASP A 1 96 ? -7.318 -2.863 2.137 1.00 88.00 96 ASP A O 1
ATOM 759 N N . ALA A 1 97 ? -6.925 -3.116 4.328 1.00 93.31 97 ALA A N 1
ATOM 760 C CA . ALA A 1 97 ? -6.046 -4.275 4.158 1.00 93.31 97 ALA A CA 1
ATOM 761 C C . ALA A 1 97 ? -6.760 -5.452 3.463 1.00 93.31 97 ALA A C 1
ATOM 763 O O . ALA A 1 97 ? -6.222 -6.049 2.526 1.00 93.31 97 ALA A O 1
ATOM 764 N N . PHE A 1 98 ? -8.006 -5.749 3.847 1.00 98.00 98 PHE A N 1
ATOM 765 C CA . PHE A 1 98 ? -8.807 -6.773 3.175 1.00 98.00 98 PHE A CA 1
ATOM 766 C C . PHE A 1 98 ? -9.105 -6.429 1.716 1.00 98.00 98 PHE A C 1
ATOM 768 O O . PHE A 1 98 ? -8.992 -7.302 0.852 1.00 98.00 98 PHE A O 1
ATOM 775 N N . GLN A 1 99 ? -9.449 -5.176 1.416 1.00 93.25 99 GLN A N 1
ATOM 776 C CA . GLN A 1 99 ? -9.651 -4.732 0.038 1.00 93.25 99 GLN A CA 1
ATOM 777 C C . GLN A 1 99 ? -8.376 -4.905 -0.790 1.00 93.25 99 GLN A C 1
ATOM 779 O O . GLN A 1 99 ? -8.459 -5.413 -1.904 1.00 93.25 99 GLN A O 1
ATOM 784 N N . MET A 1 100 ? -7.199 -4.584 -0.245 1.00 90.81 100 MET A N 1
ATOM 785 C CA . MET A 1 100 ? -5.925 -4.811 -0.937 1.00 90.81 100 MET A CA 1
ATOM 786 C C . MET A 1 100 ? -5.705 -6.290 -1.273 1.00 90.81 100 MET A C 1
ATOM 788 O O . MET A 1 100 ? -5.370 -6.612 -2.414 1.00 90.81 100 MET A O 1
ATOM 792 N N . ALA A 1 101 ? -5.966 -7.206 -0.333 1.00 96.19 101 ALA A N 1
ATOM 793 C CA . ALA A 1 101 ? -5.892 -8.642 -0.609 1.00 96.19 101 ALA A CA 1
ATOM 794 C C . ALA A 1 101 ? -6.854 -9.070 -1.734 1.00 96.19 101 ALA A C 1
ATOM 796 O O . ALA A 1 101 ? -6.474 -9.826 -2.628 1.00 96.19 101 ALA A O 1
ATOM 797 N N . LEU A 1 102 ? -8.089 -8.563 -1.712 1.00 95.56 102 LEU A N 1
ATOM 798 C CA . LEU A 1 102 ? -9.143 -8.907 -2.670 1.00 95.56 102 LEU A CA 1
ATOM 799 C C . LEU A 1 102 ? -8.938 -8.280 -4.056 1.00 95.56 102 LEU A C 1
ATOM 801 O O . LEU A 1 102 ? -9.359 -8.859 -5.055 1.00 95.56 102 LEU A O 1
ATOM 805 N N . LEU A 1 103 ? -8.267 -7.131 -4.138 1.00 86.12 103 LEU A N 1
ATOM 806 C CA . LEU A 1 103 ? -7.857 -6.519 -5.404 1.00 86.12 103 LEU A CA 1
ATOM 807 C C . LEU A 1 103 ? -6.787 -7.356 -6.111 1.00 86.12 103 LEU A C 1
ATOM 809 O O . LEU A 1 103 ? -6.827 -7.500 -7.334 1.00 86.12 103 LEU A O 1
ATOM 813 N N . LEU A 1 104 ? -5.853 -7.920 -5.339 1.00 85.00 104 LEU A N 1
ATOM 814 C CA . LEU A 1 104 ? -4.827 -8.829 -5.847 1.00 85.00 104 LEU A CA 1
ATOM 815 C C . LEU A 1 104 ? -5.409 -10.211 -6.185 1.00 85.00 104 LEU A C 1
ATOM 817 O O . LEU A 1 104 ? -5.016 -10.816 -7.181 1.00 85.00 104 LEU A O 1
ATOM 821 N N . ARG A 1 105 ? -6.349 -10.714 -5.373 1.00 93.88 105 ARG A N 1
ATOM 822 C CA . ARG A 1 105 ? -6.985 -12.026 -5.551 1.00 93.88 105 ARG A CA 1
ATOM 823 C C . ARG A 1 105 ? -8.463 -12.005 -5.106 1.00 93.88 105 ARG A C 1
ATOM 825 O O . ARG A 1 105 ? -8.749 -12.200 -3.923 1.00 93.88 105 ARG A O 1
ATOM 832 N N . PRO A 1 106 ? -9.425 -11.815 -6.032 1.00 93.88 106 PRO A N 1
ATOM 833 C CA . PRO A 1 106 ? -10.853 -11.639 -5.706 1.00 93.88 106 PRO A CA 1
ATOM 834 C C . PRO A 1 106 ? -11.549 -12.836 -5.039 1.00 93.88 106 PRO A C 1
ATOM 836 O O . PRO A 1 106 ? -12.621 -12.699 -4.437 1.00 93.88 106 PRO A O 1
ATOM 839 N N . ASP A 1 107 ? -10.971 -14.025 -5.180 1.00 95.56 107 ASP A N 1
ATOM 840 C CA . ASP A 1 107 ? -11.415 -15.293 -4.602 1.00 95.56 107 ASP A CA 1
ATOM 841 C C . ASP A 1 107 ? -10.609 -15.696 -3.355 1.00 95.56 107 ASP A C 1
ATOM 843 O O . ASP A 1 107 ? -10.823 -16.783 -2.811 1.00 95.56 107 ASP A O 1
ATOM 847 N N . ALA A 1 108 ? -9.718 -14.820 -2.868 1.00 97.31 108 ALA A N 1
ATOM 848 C CA . ALA A 1 108 ? -8.936 -15.053 -1.661 1.00 97.31 108 ALA A CA 1
ATOM 849 C C . ALA A 1 108 ? -9.843 -15.412 -0.481 1.00 97.31 108 ALA A C 1
ATOM 851 O O . ALA A 1 108 ? -10.901 -14.810 -0.285 1.00 97.31 108 ALA A O 1
ATOM 852 N N . LYS A 1 109 ? -9.418 -16.393 0.313 1.00 98.31 109 LYS A N 1
ATOM 853 C CA . LYS A 1 109 ? -10.095 -16.844 1.535 1.00 98.31 109 LYS A CA 1
ATOM 854 C C . LYS A 1 109 ? -9.243 -16.473 2.739 1.00 98.31 109 LYS A C 1
ATOM 856 O O . LYS A 1 109 ? -8.027 -16.364 2.607 1.00 98.31 109 LYS A O 1
ATOM 861 N N . LEU A 1 110 ? -9.877 -16.306 3.895 1.00 98.38 110 LEU A N 1
ATOM 862 C CA . LEU A 1 110 ? -9.160 -16.058 5.142 1.00 98.38 110 LEU A CA 1
ATOM 863 C C . LEU A 1 110 ? -8.208 -17.236 5.443 1.00 98.38 110 LEU A C 1
ATOM 865 O O . LEU A 1 110 ? -8.599 -18.388 5.232 1.00 98.38 110 LEU A O 1
ATOM 869 N N . PRO A 1 111 ? -6.963 -16.963 5.879 1.00 97.00 111 PRO A N 1
ATOM 870 C CA . PRO A 1 111 ? -5.922 -17.981 6.029 1.00 97.00 111 PRO A CA 1
ATOM 871 C C . PRO A 1 111 ? -6.176 -18.958 7.187 1.00 97.00 111 PRO A C 1
ATOM 873 O O . PRO A 1 111 ? -5.618 -20.052 7.191 1.00 97.00 111 PRO A O 1
ATOM 876 N N . GLU A 1 112 ? -7.026 -18.596 8.149 1.00 95.56 112 GLU A N 1
ATOM 877 C CA . GLU A 1 112 ? -7.345 -19.400 9.331 1.00 95.56 112 GLU A CA 1
ATOM 878 C C . GLU A 1 112 ? -8.787 -19.158 9.809 1.00 95.56 112 GLU A C 1
ATOM 880 O O . GLU A 1 112 ? -9.494 -18.293 9.287 1.00 95.56 112 GLU A O 1
ATOM 885 N N . GLN A 1 113 ? -9.244 -19.950 10.784 1.00 97.06 113 GLN A N 1
ATOM 886 C CA . GLN A 1 113 ? -10.551 -19.740 11.409 1.00 97.06 113 GLN A CA 1
ATOM 887 C C . GLN A 1 113 ? -10.492 -18.506 12.307 1.00 97.06 113 GLN A C 1
ATOM 889 O O . GLN A 1 113 ? -9.721 -18.465 13.263 1.00 97.06 113 GLN A O 1
ATOM 894 N N . VAL A 1 114 ? -11.328 -17.518 12.006 1.00 97.75 114 VAL A N 1
ATOM 895 C CA . VAL A 1 114 ? -11.397 -16.249 12.738 1.00 97.75 114 VAL A CA 1
ATOM 896 C C . VAL A 1 114 ? -12.737 -16.104 13.450 1.00 97.75 114 VAL A C 1
ATOM 898 O O . VAL A 1 114 ? -13.675 -16.870 13.222 1.00 97.75 114 VAL A O 1
ATOM 901 N N . ALA A 1 115 ? -12.855 -15.095 14.312 1.00 97.31 115 ALA A N 1
ATOM 902 C CA . ALA A 1 115 ? -14.130 -14.768 14.932 1.00 97.31 115 ALA A CA 1
ATOM 903 C C . ALA A 1 115 ? -15.189 -14.398 13.863 1.00 97.31 115 ALA A C 1
ATOM 905 O O . ALA A 1 115 ? -14.863 -13.673 12.918 1.00 97.31 115 ALA A O 1
ATOM 906 N N . PRO A 1 116 ? -16.476 -14.772 14.038 1.00 98.31 116 PRO A N 1
ATOM 907 C CA . PRO A 1 116 ? -17.534 -14.491 13.055 1.00 98.31 116 PRO A CA 1
ATOM 908 C C . PRO A 1 116 ? -17.669 -13.010 12.658 1.00 98.31 116 PRO A C 1
ATOM 910 O O . PRO A 1 116 ? -18.063 -12.686 11.542 1.00 98.31 116 PRO A O 1
ATOM 913 N N . LYS A 1 117 ? -17.309 -12.091 13.564 1.00 98.19 117 LYS A N 1
ATOM 914 C CA . LYS A 1 117 ? -17.269 -10.640 13.312 1.00 98.19 117 LYS A CA 1
ATOM 915 C C . LYS A 1 117 ? -16.219 -10.239 12.262 1.00 98.19 117 LYS A C 1
ATOM 917 O O . LYS A 1 117 ? -16.493 -9.369 11.442 1.00 98.19 117 LYS A O 1
ATOM 922 N N . VAL A 1 118 ? -15.049 -10.885 12.268 1.00 98.44 118 VAL A N 1
ATOM 923 C CA . VAL A 1 118 ? -13.962 -10.631 11.310 1.00 98.44 118 VAL A CA 1
ATOM 924 C C . VAL A 1 118 ? -14.355 -11.176 9.944 1.00 98.44 118 VAL A C 1
ATOM 926 O O . VAL A 1 118 ? -14.198 -10.486 8.942 1.00 98.44 118 VAL A O 1
ATOM 929 N N . GLU A 1 119 ? -14.932 -12.379 9.906 1.00 98.56 119 GLU A N 1
ATOM 930 C CA . GLU A 1 119 ? -15.446 -12.979 8.672 1.00 98.56 119 GLU A CA 1
ATOM 931 C C . GLU A 1 119 ? -16.535 -12.102 8.037 1.00 98.56 119 GLU A C 1
ATOM 933 O O . GLU A 1 119 ? -16.461 -11.780 6.853 1.00 98.56 119 GLU A O 1
ATOM 938 N N . ALA A 1 120 ? -17.495 -11.618 8.831 1.00 98.38 120 ALA A N 1
ATOM 939 C CA . ALA A 1 120 ? -18.519 -10.693 8.351 1.00 98.38 120 ALA A CA 1
ATOM 940 C C . ALA A 1 120 ? -17.927 -9.382 7.794 1.00 98.38 120 ALA A C 1
ATOM 942 O O . ALA A 1 120 ? -18.413 -8.864 6.779 1.00 98.38 120 ALA A O 1
ATOM 943 N N . HIS A 1 121 ? -16.870 -8.850 8.422 1.00 98.12 121 HIS A N 1
ATOM 944 C CA . HIS A 1 121 ? -16.160 -7.660 7.936 1.00 98.12 121 HIS A CA 1
ATOM 945 C C . HIS A 1 121 ? -15.439 -7.928 6.614 1.00 98.12 121 HIS A C 1
ATOM 947 O O . HIS A 1 121 ? -15.595 -7.173 5.655 1.00 98.12 121 HIS A O 1
ATOM 953 N N . PHE A 1 122 ? -14.735 -9.054 6.517 1.00 98.50 122 PHE A N 1
ATOM 954 C CA . PHE A 1 122 ? -14.066 -9.489 5.296 1.00 98.50 122 PHE A CA 1
ATOM 955 C C . PHE A 1 122 ? -15.047 -9.707 4.135 1.00 98.50 122 PHE A C 1
ATOM 957 O O . PHE A 1 122 ? -14.814 -9.223 3.029 1.00 98.50 122 PHE A O 1
ATOM 964 N N . GLU A 1 123 ? -16.191 -10.357 4.370 1.00 98.25 123 GLU A N 1
ATOM 965 C CA . GLU A 1 123 ? -17.223 -10.518 3.339 1.00 98.25 123 GLU A CA 1
ATOM 966 C C . GLU A 1 123 ? -17.838 -9.177 2.924 1.00 98.25 123 GLU A C 1
ATOM 968 O O . GLU A 1 123 ? -18.240 -9.002 1.773 1.00 98.25 123 GLU A O 1
ATOM 973 N N . THR A 1 124 ? -17.896 -8.202 3.833 1.00 97.12 124 THR A N 1
ATOM 974 C CA . THR A 1 124 ? -18.299 -6.831 3.496 1.00 97.12 124 THR A CA 1
ATOM 975 C C . THR A 1 124 ? -17.271 -6.172 2.583 1.00 97.12 124 THR A C 1
ATOM 977 O O . THR A 1 124 ? -17.649 -5.667 1.527 1.00 97.12 124 THR A O 1
ATOM 980 N N . ALA A 1 125 ? -15.980 -6.269 2.911 1.00 96.12 125 ALA A N 1
ATOM 981 C CA . ALA A 1 125 ? -14.899 -5.811 2.039 1.00 96.12 125 ALA A CA 1
ATOM 982 C C . ALA A 1 125 ? -14.933 -6.509 0.666 1.00 96.12 125 ALA A C 1
ATOM 984 O O . ALA A 1 125 ? -14.754 -5.857 -0.360 1.00 96.12 125 ALA A O 1
ATOM 985 N N . ARG A 1 126 ? -15.255 -7.808 0.614 1.00 97.00 126 ARG A N 1
ATOM 986 C CA . ARG A 1 126 ? -15.427 -8.562 -0.638 1.00 97.00 126 ARG A CA 1
ATOM 987 C C . ARG A 1 126 ? -16.610 -8.078 -1.462 1.00 97.00 126 ARG A C 1
ATOM 989 O O . ARG A 1 126 ? -16.477 -7.971 -2.680 1.00 97.00 126 ARG A O 1
ATOM 996 N N . ARG A 1 127 ? -17.756 -7.789 -0.839 1.00 95.94 127 ARG A N 1
ATOM 997 C CA . ARG A 1 127 ? -18.899 -7.199 -1.551 1.00 95.94 127 ARG A CA 1
ATOM 998 C C . ARG A 1 127 ? -18.525 -5.846 -2.136 1.00 95.94 127 ARG A C 1
ATOM 1000 O O . ARG A 1 127 ? -18.761 -5.660 -3.318 1.00 95.94 127 ARG A O 1
ATOM 1007 N N . LEU A 1 128 ? -17.858 -4.985 -1.369 1.00 89.38 128 LEU A N 1
ATOM 1008 C CA . LEU A 1 128 ? -17.392 -3.676 -1.840 1.00 89.38 128 LEU A CA 1
ATOM 1009 C C . LEU A 1 128 ? -16.364 -3.788 -2.975 1.00 89.38 128 LEU A C 1
ATOM 1011 O O . LEU A 1 128 ? -16.440 -3.044 -3.945 1.00 89.38 128 LEU A O 1
ATOM 1015 N N . ALA A 1 129 ? -15.436 -4.745 -2.894 1.00 87.44 129 ALA A N 1
ATOM 1016 C CA . ALA A 1 129 ? -14.437 -4.981 -3.936 1.00 87.44 129 ALA A CA 1
ATOM 1017 C C . ALA A 1 129 ? -15.047 -5.550 -5.232 1.00 87.44 129 ALA A C 1
ATOM 1019 O O . ALA A 1 129 ? -14.525 -5.318 -6.321 1.00 87.44 129 ALA A O 1
ATOM 1020 N N . ARG A 1 130 ? -16.147 -6.310 -5.126 1.00 88.50 130 ARG A N 1
ATOM 1021 C CA . ARG A 1 130 ? -16.903 -6.838 -6.275 1.00 88.50 130 ARG A CA 1
ATOM 1022 C C . ARG A 1 130 ? -17.912 -5.848 -6.816 1.00 88.50 130 ARG A C 1
ATOM 1024 O O . ARG A 1 130 ? -18.253 -5.924 -7.998 1.00 88.50 130 ARG A O 1
ATOM 1031 N N . GLU A 1 131 ? -18.442 -4.990 -5.951 1.00 82.31 131 GLU A N 1
ATOM 1032 C CA . GLU A 1 131 ? -19.459 -4.048 -6.344 1.00 82.31 131 GLU A CA 1
ATOM 1033 C C . GLU A 1 131 ? -18.859 -3.135 -7.400 1.00 82.31 131 GLU A C 1
ATOM 1035 O O . GLU A 1 131 ? -17.828 -2.491 -7.193 1.00 82.31 131 GLU A O 1
ATOM 1040 N N . PRO A 1 132 ? -19.486 -3.086 -8.579 1.00 59.78 132 PRO A N 1
ATOM 1041 C CA . PRO A 1 132 ? -19.073 -2.171 -9.600 1.00 59.78 132 PRO A CA 1
ATOM 1042 C C . PRO A 1 132 ? -19.422 -0.777 -9.061 1.00 59.78 132 PRO A C 1
ATOM 1044 O O . PRO A 1 132 ? -20.524 -0.316 -9.333 1.00 59.78 132 PRO A O 1
ATOM 1047 N N . ALA A 1 133 ? -18.496 -0.111 -8.360 1.00 52.53 133 ALA A N 1
ATOM 1048 C CA . ALA A 1 133 ? -18.662 1.203 -7.735 1.00 52.53 133 ALA A CA 1
ATOM 1049 C C . ALA A 1 133 ? -19.695 2.094 -8.432 1.00 52.53 133 ALA A C 1
ATOM 1051 O O . ALA A 1 133 ? -19.559 2.442 -9.618 1.00 52.53 133 ALA A O 1
ATOM 1052 N N . GLN A 1 134 ? -20.765 2.378 -7.701 1.00 45.78 134 GLN A N 1
ATOM 1053 C CA . GLN A 1 134 ? -21.788 3.317 -8.111 1.00 45.78 134 GLN A CA 1
ATOM 1054 C C . GLN A 1 134 ? -21.422 4.730 -7.622 1.00 45.78 134 GLN A C 1
ATOM 1056 O O . GLN A 1 134 ? -20.691 4.879 -6.644 1.00 45.78 134 GLN A O 1
ATOM 1061 N N . PRO A 1 135 ? -21.860 5.766 -8.349 1.00 43.97 135 PRO A N 1
ATOM 1062 C CA . PRO A 1 135 ? -21.654 7.160 -7.981 1.00 43.97 135 PRO A CA 1
ATOM 1063 C C . PRO A 1 135 ? -22.650 7.649 -6.904 1.00 43.97 135 PRO A C 1
ATOM 1065 O O . PRO A 1 135 ? -23.771 8.003 -7.248 1.00 43.97 135 PRO A O 1
ATOM 1068 N N . ASP A 1 136 ? -22.250 7.685 -5.628 1.00 45.88 136 ASP A N 1
ATOM 1069 C CA . ASP A 1 136 ? -22.968 8.311 -4.500 1.00 45.88 136 ASP A CA 1
ATOM 1070 C C . ASP A 1 136 ? -22.398 9.654 -3.995 1.00 45.88 136 ASP A C 1
ATOM 1072 O O . ASP A 1 136 ? -21.316 9.705 -3.413 1.00 45.88 136 ASP A O 1
ATOM 1076 N N . GLY A 1 137 ? -23.174 10.733 -4.136 1.00 45.31 137 GLY A N 1
ATOM 1077 C CA . GLY A 1 137 ? -22.794 12.097 -3.759 1.00 45.31 137 GLY A CA 1
ATOM 1078 C C . GLY A 1 137 ? -23.065 12.543 -2.315 1.00 45.31 137 GLY A C 1
ATOM 1079 O O . GLY A 1 137 ? -23.995 12.100 -1.648 1.00 45.31 137 GLY A O 1
ATOM 1080 N N . ALA A 1 138 ? -22.270 13.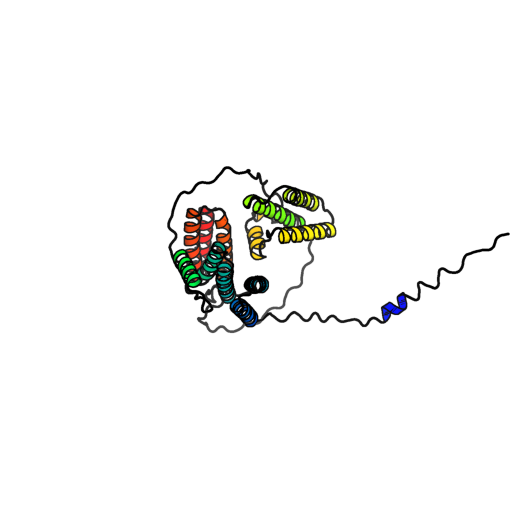549 -1.922 1.00 47.88 138 ALA A N 1
ATOM 1081 C CA . ALA A 1 138 ? -22.490 14.588 -0.903 1.00 47.88 138 ALA A CA 1
ATOM 1082 C C . ALA A 1 138 ? -22.443 14.226 0.605 1.00 47.88 138 ALA A C 1
ATOM 1084 O O . ALA A 1 138 ? -23.439 13.832 1.212 1.00 47.88 138 ALA A O 1
ATOM 1085 N N . ARG A 1 139 ? -21.331 14.591 1.276 1.00 47.22 139 ARG A N 1
ATOM 1086 C CA . ARG A 1 139 ? -21.333 14.995 2.703 1.00 47.22 139 ARG A CA 1
ATOM 1087 C C . ARG A 1 139 ? -20.221 16.014 3.041 1.00 47.22 139 ARG A C 1
ATOM 1089 O O . ARG A 1 139 ? -19.084 15.850 2.619 1.00 47.22 139 ARG A O 1
ATOM 1096 N N . SER A 1 140 ? -20.599 17.076 3.766 1.00 51.19 140 SER A N 1
ATOM 1097 C CA . SER A 1 140 ? -19.917 18.379 3.956 1.00 51.19 140 SER A CA 1
ATOM 1098 C C . SER A 1 140 ? -18.640 18.414 4.821 1.00 51.19 140 SER A C 1
ATOM 1100 O O . SER A 1 140 ? -18.557 17.728 5.836 1.00 51.19 140 SER A O 1
ATOM 1102 N N . ALA A 1 141 ? -17.714 19.325 4.474 1.00 44.50 141 ALA A N 1
ATOM 1103 C CA . ALA A 1 141 ? -16.453 19.648 5.165 1.00 44.50 141 ALA A CA 1
ATOM 1104 C C . ALA A 1 141 ? -16.475 21.016 5.902 1.00 44.50 141 ALA A C 1
ATOM 1106 O O . ALA A 1 141 ? -17.225 21.915 5.525 1.00 44.50 141 ALA A O 1
ATOM 1107 N N . SER A 1 142 ? -15.620 21.169 6.926 1.00 42.06 142 SER A N 1
ATOM 1108 C CA . SER A 1 142 ? -15.378 22.397 7.723 1.00 42.06 142 SER A CA 1
ATOM 1109 C C . SER A 1 142 ? -14.172 23.216 7.200 1.00 42.06 142 SER A C 1
ATOM 1111 O O . SER A 1 142 ? -13.315 22.638 6.530 1.00 42.06 142 SER A O 1
ATOM 1113 N N . PRO A 1 143 ? -14.055 24.532 7.501 1.00 57.22 143 PRO A N 1
ATOM 1114 C CA . PRO A 1 143 ? -13.128 25.448 6.822 1.00 57.22 143 PRO A CA 1
ATOM 1115 C C . PRO A 1 143 ? -11.676 25.334 7.327 1.00 57.22 143 PRO A C 1
ATOM 1117 O O . PRO A 1 143 ? -11.409 25.407 8.528 1.00 57.22 143 PRO A O 1
ATOM 1120 N N . GLY A 1 144 ? -10.750 25.127 6.384 1.00 52.91 144 GLY A N 1
ATOM 1121 C CA . GLY A 1 144 ? -9.358 24.732 6.609 1.00 52.91 144 GLY A CA 1
ATOM 1122 C C . GLY A 1 144 ? -8.321 25.859 6.546 1.00 52.91 144 GLY A C 1
ATOM 1123 O O . GLY A 1 144 ? -8.533 26.915 5.958 1.00 52.91 144 GLY A O 1
ATOM 1124 N N . VAL A 1 145 ? -7.164 25.586 7.153 1.00 61.88 145 VAL A N 1
ATOM 1125 C CA . VAL A 1 145 ? -5.908 26.312 6.924 1.00 61.88 145 VAL A CA 1
ATOM 1126 C C . VAL A 1 145 ? -5.393 25.887 5.551 1.00 61.88 145 VAL A C 1
ATOM 1128 O O . VAL A 1 145 ? -5.017 24.729 5.370 1.00 61.88 145 VAL A O 1
ATOM 1131 N N . GLU A 1 146 ? -5.408 26.798 4.582 1.00 62.78 146 GLU A N 1
ATOM 1132 C CA . GLU A 1 146 ? -4.815 26.567 3.265 1.00 62.78 146 GLU A CA 1
ATOM 1133 C C . GLU A 1 146 ? -3.297 26.455 3.401 1.00 62.78 146 GLU A C 1
ATOM 1135 O O . GLU A 1 146 ? -2.604 27.422 3.717 1.00 62.78 146 GLU A O 1
ATOM 1140 N N . CYS A 1 147 ? -2.755 25.267 3.152 1.00 70.81 147 CYS A N 1
ATOM 1141 C CA . CYS A 1 147 ? -1.328 25.149 2.922 1.00 70.81 147 CYS A CA 1
ATOM 1142 C C . CYS A 1 147 ? -1.019 25.657 1.515 1.00 70.81 147 CYS A C 1
ATOM 1144 O O . CYS A 1 147 ? -1.285 24.966 0.527 1.00 70.81 147 CYS A O 1
ATOM 1146 N N . SER A 1 148 ? -0.406 26.830 1.404 1.00 65.38 148 SER A N 1
ATOM 1147 C CA . SER A 1 148 ? 0.229 27.225 0.150 1.00 65.38 148 SER A CA 1
ATOM 1148 C C . SER A 1 148 ? 1.542 26.449 0.003 1.00 65.38 148 SER A C 1
ATOM 1150 O O . SER A 1 148 ? 2.594 26.896 0.453 1.00 65.38 148 SER A O 1
ATOM 1152 N N . VAL A 1 149 ? 1.491 25.246 -0.571 1.00 65.25 149 VAL A N 1
ATOM 1153 C CA . VAL A 1 149 ? 2.715 24.511 -0.916 1.00 65.25 149 VAL A CA 1
ATOM 1154 C C . VAL A 1 149 ? 3.221 25.061 -2.246 1.00 65.25 149 VAL A C 1
ATOM 1156 O O . VAL A 1 149 ? 2.539 24.924 -3.263 1.00 65.25 149 VAL A O 1
ATOM 1159 N N . SER A 1 150 ? 4.401 25.683 -2.235 1.00 62.97 150 SER A N 1
ATOM 1160 C CA . SER A 1 150 ? 5.072 26.151 -3.451 1.00 62.97 150 SER A CA 1
ATOM 1161 C C . SER A 1 150 ? 5.284 25.000 -4.450 1.00 62.97 150 SER A C 1
ATOM 1163 O O . SER A 1 150 ? 5.419 23.841 -4.044 1.00 62.97 150 SER A O 1
ATOM 1165 N N . PRO A 1 151 ? 5.282 25.280 -5.765 1.00 64.81 151 PRO A N 1
ATOM 1166 C CA . PRO A 1 151 ? 5.593 24.277 -6.778 1.00 64.81 151 PRO A CA 1
ATOM 1167 C C . PRO A 1 151 ? 7.020 23.744 -6.595 1.00 64.81 151 PRO A C 1
ATOM 1169 O O . PRO A 1 151 ? 7.926 24.504 -6.262 1.00 64.81 151 PRO A O 1
ATOM 1172 N N . ILE A 1 152 ? 7.185 22.440 -6.822 1.00 61.81 152 ILE A N 1
ATOM 1173 C CA . ILE A 1 152 ? 8.447 21.703 -6.691 1.00 61.81 152 ILE A CA 1
ATOM 1174 C C . ILE A 1 152 ? 9.444 22.262 -7.710 1.00 61.81 152 ILE A C 1
ATOM 1176 O O . ILE A 1 152 ? 9.222 22.123 -8.911 1.00 61.81 152 ILE A O 1
ATOM 1180 N N . GLN A 1 153 ? 10.515 22.917 -7.251 1.00 67.50 153 GLN A N 1
ATOM 1181 C CA . GLN A 1 153 ? 11.537 23.520 -8.131 1.00 67.50 153 GLN A CA 1
ATOM 1182 C C . GLN A 1 153 ? 12.829 22.694 -8.224 1.00 67.50 153 GLN A C 1
ATOM 1184 O O . GLN A 1 153 ? 13.783 23.100 -8.886 1.00 67.50 153 GLN A O 1
ATOM 1189 N N . ALA A 1 154 ? 12.900 21.541 -7.557 1.00 68.69 154 ALA A N 1
ATOM 1190 C CA . ALA A 1 154 ? 14.093 20.704 -7.569 1.00 68.69 154 ALA A CA 1
ATOM 1191 C C . ALA A 1 154 ? 14.217 19.919 -8.889 1.00 68.69 154 ALA A C 1
ATOM 1193 O O . ALA A 1 154 ? 13.638 18.847 -9.032 1.00 68.69 154 ALA A O 1
ATOM 1194 N N . THR A 1 155 ? 14.992 20.443 -9.840 1.00 66.94 155 THR A N 1
ATOM 1195 C CA . THR A 1 155 ? 15.321 19.780 -11.116 1.00 66.94 155 THR A CA 1
ATOM 1196 C C . THR A 1 155 ? 16.733 19.176 -11.085 1.00 66.94 155 THR A C 1
ATOM 1198 O O . THR A 1 155 ? 17.678 19.832 -10.634 1.00 66.94 155 THR A O 1
ATOM 1201 N N . GLY A 1 156 ? 16.900 17.940 -11.576 1.00 71.81 156 GLY A N 1
ATOM 1202 C CA . GLY A 1 156 ? 18.200 17.265 -11.759 1.00 71.81 156 GLY A CA 1
ATOM 1203 C C . GLY A 1 156 ? 18.349 15.881 -11.095 1.00 71.81 156 GLY A C 1
ATOM 1204 O O . GLY A 1 156 ? 17.653 15.550 -10.141 1.00 71.81 156 GLY A O 1
ATOM 1205 N N . ARG A 1 157 ? 19.301 15.058 -11.578 1.00 67.50 157 ARG A N 1
ATOM 1206 C CA . ARG A 1 157 ? 19.552 13.672 -11.088 1.00 67.50 157 ARG A CA 1
ATOM 1207 C C . ARG A 1 157 ? 20.523 13.558 -9.915 1.00 67.50 157 ARG A C 1
ATOM 1209 O O . ARG A 1 157 ? 20.847 12.460 -9.474 1.00 67.50 157 ARG A O 1
ATOM 1216 N N . ASN A 1 158 ? 21.036 14.676 -9.416 1.00 81.94 158 ASN A N 1
ATOM 1217 C CA . ASN A 1 158 ? 21.994 14.635 -8.320 1.00 81.94 158 ASN A CA 1
ATOM 1218 C C . ASN A 1 158 ? 21.288 14.419 -6.969 1.00 81.94 158 ASN A C 1
ATOM 1220 O O . ASN A 1 158 ? 20.117 14.757 -6.788 1.00 81.94 158 ASN A O 1
ATOM 1224 N N . LEU A 1 159 ? 22.043 13.918 -5.987 1.00 79.44 159 LEU A N 1
ATOM 1225 C CA . LEU A 1 159 ? 21.552 13.680 -4.624 1.00 79.44 159 LEU A CA 1
ATOM 1226 C C . LEU A 1 159 ? 20.844 14.909 -4.026 1.00 79.44 159 LEU A C 1
ATOM 1228 O O . LEU A 1 159 ? 19.880 14.766 -3.288 1.00 79.44 159 LEU A O 1
ATOM 1232 N N . ARG A 1 160 ? 21.289 16.129 -4.344 1.00 89.31 160 ARG A N 1
ATOM 1233 C CA . ARG A 1 160 ? 20.679 17.352 -3.807 1.00 89.31 160 ARG A CA 1
ATOM 1234 C C . ARG A 1 160 ? 19.262 17.561 -4.336 1.00 89.31 160 ARG A C 1
ATOM 1236 O O . ARG A 1 160 ? 18.358 17.773 -3.536 1.00 89.31 160 ARG A O 1
ATOM 1243 N N . ALA A 1 161 ? 19.066 17.482 -5.649 1.00 81.62 161 ALA A N 1
ATOM 1244 C CA . ALA A 1 161 ? 17.744 17.594 -6.260 1.00 81.62 161 ALA A CA 1
ATOM 1245 C C . ALA A 1 161 ? 16.804 16.490 -5.747 1.00 81.62 161 ALA A C 1
ATOM 1247 O O . ALA A 1 161 ? 15.683 16.776 -5.329 1.00 81.62 161 ALA A O 1
ATOM 1248 N N . GLN A 1 162 ? 17.315 15.258 -5.636 1.00 83.75 162 GLN A N 1
ATOM 1249 C CA . GLN A 1 162 ? 16.581 14.128 -5.071 1.00 83.75 162 GLN A CA 1
ATOM 1250 C C . GLN A 1 162 ? 16.060 14.408 -3.649 1.00 83.75 162 GLN A C 1
ATOM 1252 O O . GLN A 1 162 ? 14.907 14.127 -3.325 1.00 83.75 162 GLN A O 1
ATOM 1257 N N . GLN A 1 163 ? 16.903 14.962 -2.779 1.00 89.81 163 GLN A N 1
ATOM 1258 C CA . GLN A 1 163 ? 16.551 15.200 -1.378 1.00 89.81 163 GLN A CA 1
ATOM 1259 C C . GLN A 1 163 ? 15.666 16.437 -1.179 1.00 89.81 163 GLN A C 1
ATOM 1261 O O . GLN A 1 163 ? 14.808 16.432 -0.299 1.00 89.81 163 GLN A O 1
ATOM 1266 N N . LEU A 1 164 ? 15.823 17.477 -2.003 1.00 90.81 164 LEU A N 1
ATOM 1267 C CA . LEU A 1 164 ? 14.906 18.623 -2.003 1.00 90.81 164 LEU A CA 1
ATOM 1268 C C . LEU A 1 164 ? 13.487 18.181 -2.374 1.00 90.81 164 LEU A C 1
ATOM 1270 O O . LEU A 1 164 ? 12.535 18.507 -1.669 1.00 90.81 164 LEU A O 1
ATOM 1274 N N . TRP A 1 165 ? 13.365 17.324 -3.388 1.00 85.69 165 TRP A N 1
ATOM 1275 C CA . TRP A 1 165 ? 12.085 16.736 -3.767 1.00 85.69 165 TRP A CA 1
ATOM 1276 C C . TRP A 1 165 ? 11.469 15.886 -2.631 1.00 85.69 165 TRP A C 1
ATOM 1278 O O . TRP A 1 165 ? 10.258 15.940 -2.391 1.00 85.69 165 TRP A O 1
ATOM 1288 N N . ARG A 1 166 ? 12.292 15.132 -1.871 1.00 84.69 166 ARG A N 1
ATOM 1289 C CA . ARG A 1 166 ? 11.838 14.373 -0.677 1.00 84.69 166 ARG A CA 1
ATOM 1290 C C . ARG A 1 166 ? 11.190 15.283 0.350 1.00 84.69 166 ARG A C 1
ATOM 1292 O O . ARG A 1 166 ? 10.099 14.982 0.832 1.00 84.69 166 ARG A O 1
ATOM 1299 N N . LEU A 1 167 ? 11.873 16.371 0.687 1.00 92.19 167 LEU A N 1
ATOM 1300 C CA . LEU A 1 167 ? 11.431 17.321 1.701 1.00 92.19 167 LEU A CA 1
ATOM 1301 C C . LEU A 1 167 ? 10.102 17.979 1.321 1.00 92.19 167 LEU A C 1
ATOM 1303 O O . LEU A 1 167 ? 9.177 17.981 2.132 1.00 92.19 167 LEU A O 1
ATOM 1307 N N . GLU A 1 168 ? 9.967 18.437 0.078 1.00 88.56 168 GLU A N 1
ATOM 1308 C CA . GLU A 1 168 ? 8.728 19.046 -0.423 1.00 88.56 168 GLU A CA 1
ATOM 1309 C C . GLU A 1 168 ? 7.559 18.044 -0.439 1.00 88.56 168 GLU A C 1
ATOM 1311 O O . GLU A 1 168 ? 6.422 18.369 -0.077 1.00 88.56 168 GLU A O 1
ATOM 1316 N N . SER A 1 169 ? 7.829 16.784 -0.786 1.00 83.69 169 SER A N 1
ATOM 1317 C CA . SER A 1 169 ? 6.820 15.720 -0.763 1.00 83.69 169 SER A CA 1
ATOM 1318 C C . SER A 1 169 ? 6.342 15.395 0.650 1.00 83.69 169 SER A C 1
ATOM 1320 O O . SER A 1 169 ? 5.138 15.237 0.882 1.00 83.69 169 SER A O 1
ATOM 1322 N N . MET A 1 170 ? 7.267 15.338 1.611 1.00 89.94 170 MET A N 1
ATOM 1323 C CA . MET A 1 170 ? 6.940 15.185 3.028 1.00 89.94 170 MET A CA 1
ATOM 1324 C C . MET A 1 170 ? 6.099 16.350 3.538 1.00 89.94 170 MET A C 1
ATOM 1326 O O . MET A 1 170 ? 5.083 16.124 4.195 1.00 89.94 170 MET A O 1
ATOM 1330 N N . GLU A 1 171 ? 6.487 17.580 3.208 1.00 90.38 171 GLU A N 1
ATOM 1331 C CA . GLU A 1 171 ? 5.757 18.786 3.583 1.00 90.38 171 GLU A CA 1
ATOM 1332 C C . GLU A 1 171 ? 4.312 18.736 3.073 1.00 90.38 171 GLU A C 1
ATOM 1334 O O . GLU A 1 171 ? 3.365 18.913 3.844 1.00 90.38 171 GLU A O 1
ATOM 1339 N N . ARG A 1 172 ? 4.118 18.371 1.801 1.00 85.12 172 ARG A N 1
ATOM 1340 C CA . ARG A 1 172 ? 2.790 18.241 1.190 1.00 85.12 172 ARG A CA 1
ATOM 1341 C C . ARG A 1 172 ? 1.950 17.127 1.824 1.00 85.12 172 ARG A C 1
ATOM 1343 O O . ARG A 1 172 ? 0.744 17.300 2.001 1.00 85.12 172 ARG A O 1
ATOM 1350 N N . MET A 1 173 ? 2.547 15.983 2.160 1.00 83.94 173 MET A N 1
ATOM 1351 C CA . MET A 1 173 ? 1.843 14.897 2.857 1.00 83.94 173 MET A CA 1
ATOM 1352 C C . MET A 1 173 ? 1.422 15.309 4.270 1.00 83.94 173 MET A C 1
ATOM 1354 O O . MET A 1 173 ? 0.271 15.112 4.657 1.00 83.94 173 MET A O 1
ATOM 1358 N N . LEU A 1 174 ? 2.331 15.918 5.031 1.00 87.88 174 LEU A N 1
ATOM 1359 C CA . LEU A 1 174 ? 2.063 16.384 6.391 1.00 87.88 174 LEU A CA 1
ATOM 1360 C C . LEU A 1 174 ? 1.025 17.499 6.411 1.00 87.88 174 LEU A C 1
ATOM 1362 O O . LEU A 1 174 ? 0.157 17.511 7.281 1.00 87.88 174 LEU A O 1
ATOM 1366 N N . CYS A 1 175 ? 1.075 18.402 5.437 1.00 87.12 175 CYS A N 1
ATOM 1367 C CA . CYS A 1 175 ? 0.052 19.414 5.251 1.00 87.12 175 CYS A CA 1
ATOM 1368 C C . CYS A 1 175 ? -1.325 18.767 5.041 1.00 87.12 175 CYS A C 1
ATOM 1370 O O . CYS A 1 175 ? -2.264 19.096 5.763 1.00 87.12 175 CYS A O 1
ATOM 1372 N N . ARG A 1 176 ? -1.445 17.814 4.100 1.00 80.62 176 ARG A N 1
ATOM 1373 C CA . ARG A 1 176 ? -2.717 17.127 3.809 1.00 80.62 176 ARG A CA 1
ATOM 1374 C C . ARG A 1 176 ? -3.289 16.407 5.030 1.00 80.62 176 ARG A C 1
ATOM 1376 O O . ARG A 1 176 ? -4.500 16.335 5.189 1.00 80.62 176 ARG A O 1
ATOM 1383 N N . ARG A 1 177 ? -2.418 15.925 5.918 1.00 85.12 177 ARG A N 1
ATOM 1384 C CA . ARG A 1 177 ? -2.786 15.299 7.198 1.00 85.12 177 ARG A CA 1
ATOM 1385 C C . ARG A 1 177 ? -3.081 16.305 8.322 1.00 85.12 177 ARG A C 1
ATOM 1387 O O . ARG A 1 177 ? -3.378 15.892 9.436 1.00 85.12 177 ARG A O 1
ATOM 1394 N N . GLY A 1 178 ? -2.937 17.610 8.085 1.00 85.31 178 GLY A N 1
ATOM 1395 C CA . GLY A 1 178 ? -3.032 18.644 9.122 1.00 85.31 178 GLY A CA 1
ATOM 1396 C C . GLY A 1 178 ? -1.903 18.596 10.164 1.00 85.31 178 GLY A C 1
ATOM 1397 O O . GLY A 1 178 ? -1.997 19.259 11.198 1.00 85.31 178 GLY A O 1
ATOM 1398 N N . ALA A 1 179 ? -0.842 17.830 9.895 1.00 87.00 179 ALA A N 1
ATOM 1399 C CA . ALA A 1 179 ? 0.282 17.558 10.789 1.00 87.00 179 ALA A CA 1
ATOM 1400 C C . ALA A 1 179 ? 1.482 18.502 10.574 1.00 87.00 179 ALA A C 1
ATOM 1402 O O . ALA A 1 179 ? 2.410 18.524 11.381 1.00 87.00 179 ALA A O 1
ATOM 1403 N N . LEU A 1 180 ? 1.477 19.305 9.505 1.00 91.25 180 LEU A N 1
ATOM 1404 C CA . LEU A 1 180 ? 2.520 20.296 9.235 1.00 91.25 180 LEU A CA 1
ATOM 1405 C C . LEU A 1 180 ? 2.324 21.548 10.104 1.00 91.25 180 LEU A C 1
ATOM 1407 O O . LEU A 1 180 ? 1.722 22.528 9.672 1.00 91.25 180 LEU A O 1
ATOM 1411 N N . ARG A 1 181 ? 2.790 21.519 11.358 1.00 91.12 181 ARG A N 1
ATOM 1412 C CA . ARG A 1 181 ? 2.676 22.662 12.283 1.00 91.12 181 ARG A CA 1
ATOM 1413 C C . ARG A 1 181 ? 3.929 22.851 13.135 1.00 91.12 181 ARG A C 1
ATOM 1415 O O . ARG A 1 181 ? 4.615 21.891 13.485 1.00 91.12 181 ARG A O 1
ATOM 1422 N N . GLY A 1 182 ? 4.193 24.108 13.498 1.00 91.62 182 GLY A N 1
ATOM 1423 C CA . GLY A 1 182 ? 5.189 24.492 14.500 1.00 91.62 182 GLY A CA 1
ATOM 1424 C C . GLY A 1 182 ? 6.592 23.925 14.221 1.00 91.62 182 GLY A C 1
ATOM 1425 O O . GLY A 1 182 ? 7.126 24.177 13.139 1.00 91.62 182 GLY A O 1
ATOM 1426 N N . PRO A 1 183 ? 7.191 23.161 15.158 1.00 92.50 183 PRO A N 1
ATOM 1427 C CA . PRO A 1 183 ? 8.555 22.639 15.022 1.00 92.50 183 PRO A CA 1
ATOM 1428 C C . PRO A 1 183 ? 8.793 21.753 13.794 1.00 92.50 183 PRO A C 1
ATOM 1430 O O . PRO A 1 183 ? 9.907 21.702 13.283 1.00 92.50 183 PRO A O 1
ATOM 1433 N N . VAL A 1 184 ? 7.765 21.046 13.311 1.00 91.50 184 VAL A N 1
ATOM 1434 C CA . VAL A 1 184 ? 7.906 20.160 12.144 1.00 91.50 184 VAL A CA 1
ATOM 1435 C C . VAL A 1 184 ? 8.079 20.982 10.869 1.00 91.50 184 VAL A C 1
ATOM 1437 O O . VAL A 1 184 ? 8.979 20.714 10.078 1.00 91.50 184 VAL A O 1
ATOM 1440 N N . ALA A 1 185 ? 7.262 22.023 10.698 1.00 92.62 185 ALA A N 1
ATOM 1441 C CA . ALA A 1 185 ? 7.357 22.916 9.547 1.00 92.62 185 ALA A CA 1
ATOM 1442 C C . ALA A 1 185 ? 8.708 23.653 9.519 1.00 92.62 185 ALA A C 1
ATOM 1444 O O . ALA A 1 185 ? 9.359 23.721 8.477 1.00 92.62 185 ALA A O 1
ATOM 1445 N N . SER A 1 186 ? 9.177 24.141 10.675 1.00 93.12 186 SER A N 1
ATOM 1446 C CA . SER A 1 186 ? 10.479 24.812 10.758 1.00 93.12 186 SER A CA 1
ATOM 1447 C C . SER A 1 186 ? 11.650 23.862 10.494 1.00 93.12 186 SER A C 1
ATOM 1449 O O . SER A 1 186 ? 12.606 24.255 9.825 1.00 93.12 186 SER A O 1
ATOM 1451 N N . ALA A 1 187 ? 11.574 22.609 10.955 1.00 94.50 187 ALA A N 1
ATOM 1452 C CA . ALA A 1 187 ? 12.596 21.600 10.685 1.00 94.50 187 ALA A CA 1
ATOM 1453 C C . ALA A 1 187 ? 12.704 21.268 9.187 1.00 94.50 187 ALA A C 1
ATOM 1455 O O . ALA A 1 187 ? 13.811 21.265 8.649 1.00 94.50 187 ALA A O 1
ATOM 1456 N N . LEU A 1 188 ? 11.576 21.044 8.498 1.00 94.12 188 LEU A N 1
ATOM 1457 C CA . LEU A 1 188 ? 11.576 20.749 7.058 1.00 94.12 188 LEU A CA 1
ATOM 1458 C C . LEU A 1 188 ? 12.069 21.936 6.225 1.00 94.12 188 LEU A C 1
ATOM 1460 O O . LEU A 1 188 ? 12.897 21.758 5.329 1.00 94.12 188 LEU A O 1
ATOM 1464 N N . SER A 1 189 ? 11.647 23.154 6.572 1.00 93.81 189 SER A N 1
ATOM 1465 C CA . SER A 1 189 ? 12.138 24.375 5.925 1.00 93.81 189 SER A CA 1
ATOM 1466 C C . SER A 1 189 ? 13.652 24.551 6.119 1.00 93.81 189 SER A C 1
ATOM 1468 O O . SER A 1 189 ? 14.379 24.797 5.157 1.00 93.81 189 SER A O 1
ATOM 1470 N N . SER A 1 190 ? 14.163 24.326 7.337 1.00 96.31 190 SER A N 1
ATOM 1471 C CA . SER A 1 190 ? 15.602 24.401 7.620 1.00 96.31 190 SER A CA 1
ATOM 1472 C C . SER A 1 190 ? 16.411 23.376 6.820 1.00 96.31 190 SER A C 1
ATOM 1474 O O . SER A 1 190 ? 17.453 23.723 6.265 1.00 96.31 190 SER A O 1
ATOM 1476 N N . LEU A 1 191 ? 15.930 22.134 6.711 1.00 96.19 191 LEU A N 1
ATOM 1477 C CA . LEU A 1 191 ? 16.598 21.089 5.927 1.00 96.19 191 LEU A CA 1
ATOM 1478 C C . LEU A 1 191 ? 16.603 21.392 4.433 1.00 96.19 191 LEU A C 1
ATOM 1480 O O . LEU A 1 191 ? 17.594 21.114 3.762 1.00 96.19 191 LEU A O 1
ATOM 1484 N N . THR A 1 192 ? 15.531 22.003 3.931 1.00 95.19 192 THR A N 1
ATOM 1485 C CA . THR A 1 192 ? 15.434 22.432 2.531 1.00 95.19 192 THR A CA 1
ATOM 1486 C C . THR A 1 192 ? 16.507 23.474 2.223 1.00 95.19 192 THR A C 1
ATOM 1488 O O . THR A 1 192 ? 17.258 23.330 1.258 1.00 95.19 192 THR A O 1
ATOM 1491 N N . ILE A 1 193 ? 16.665 24.474 3.098 1.00 95.12 193 ILE A N 1
ATOM 1492 C CA . ILE A 1 193 ? 17.711 25.499 2.969 1.00 95.12 193 ILE A CA 1
ATOM 1493 C C . ILE A 1 193 ? 19.108 24.869 3.042 1.00 95.12 193 ILE A C 1
ATOM 1495 O O . ILE A 1 193 ? 19.941 25.140 2.178 1.00 95.12 193 ILE A O 1
ATOM 1499 N N . GLN A 1 194 ? 19.363 23.999 4.025 1.00 96.25 194 GLN A N 1
ATOM 1500 C CA . GLN A 1 194 ? 20.664 23.341 4.195 1.00 96.25 194 GLN A CA 1
ATOM 1501 C C . GLN A 1 194 ? 21.035 22.485 2.977 1.00 96.25 194 GLN A C 1
ATOM 1503 O O . GLN A 1 194 ? 22.134 22.612 2.443 1.00 96.25 194 GLN A O 1
ATOM 1508 N N . MET A 1 195 ? 20.107 21.662 2.478 1.00 95.50 195 MET A N 1
ATOM 1509 C CA . MET A 1 195 ? 20.331 20.854 1.275 1.00 95.50 195 MET A CA 1
ATOM 1510 C C . MET A 1 195 ? 20.578 21.736 0.038 1.00 95.50 195 MET A C 1
ATOM 1512 O O . MET A 1 195 ? 21.395 21.397 -0.819 1.00 95.50 195 MET A O 1
ATOM 1516 N N . GLY A 1 196 ? 19.921 22.899 -0.036 1.00 92.31 196 GLY A N 1
ATOM 1517 C CA . GLY A 1 196 ? 20.132 23.908 -1.072 1.00 92.31 196 GLY A CA 1
ATOM 1518 C C . GLY A 1 196 ? 21.459 24.679 -0.970 1.00 92.31 196 GLY A C 1
ATOM 1519 O O . GLY A 1 196 ? 21.891 25.287 -1.948 1.00 92.31 196 GLY A O 1
ATOM 1520 N N . GLN A 1 197 ? 22.136 24.671 0.173 1.00 95.62 197 GLN A N 1
ATOM 1521 C CA . GLN A 1 197 ? 23.402 25.391 0.361 1.00 95.62 197 GLN A CA 1
ATOM 1522 C C . GLN A 1 197 ? 24.619 24.464 0.401 1.00 95.62 197 GLN A C 1
ATOM 1524 O O . GLN A 1 197 ? 25.724 24.918 0.116 1.00 95.62 197 GLN A O 1
ATOM 1529 N N . ALA A 1 198 ? 24.419 23.174 0.676 1.00 94.25 198 ALA A N 1
ATOM 1530 C CA . ALA A 1 198 ? 25.493 22.195 0.752 1.00 94.25 198 ALA A CA 1
ATOM 1531 C C . ALA A 1 198 ? 26.234 22.048 -0.590 1.00 94.25 198 ALA A C 1
ATOM 1533 O O . ALA A 1 198 ? 25.670 21.610 -1.603 1.00 94.25 198 ALA A O 1
ATOM 1534 N N . THR A 1 199 ? 27.518 22.403 -0.589 1.00 92.94 199 THR A N 1
ATOM 1535 C CA . THR A 1 199 ? 28.416 22.290 -1.750 1.00 92.94 199 THR A CA 1
ATOM 1536 C C . THR A 1 199 ? 29.164 20.956 -1.734 1.00 92.94 199 THR A C 1
ATOM 1538 O O . THR A 1 199 ? 29.312 20.300 -2.770 1.00 92.94 199 THR A O 1
ATOM 1541 N N . GLU A 1 200 ? 29.554 20.485 -0.550 1.00 92.75 200 GLU A N 1
ATOM 1542 C CA . GLU A 1 200 ? 30.292 19.238 -0.378 1.00 92.75 200 GLU A CA 1
ATOM 1543 C C . GLU A 1 200 ? 29.378 18.004 -0.423 1.00 92.75 200 GLU A C 1
ATOM 1545 O O . GLU A 1 200 ? 28.238 18.001 0.048 1.00 92.75 200 GLU A O 1
ATOM 1550 N N . HIS A 1 201 ? 29.883 16.903 -0.985 1.00 87.50 201 HIS A N 1
ATOM 1551 C CA . HIS A 1 201 ? 29.147 15.635 -1.021 1.00 87.50 201 HIS A CA 1
ATOM 1552 C C . HIS A 1 201 ? 28.896 15.077 0.393 1.00 87.50 201 HIS A C 1
ATOM 1554 O O . HIS A 1 201 ? 27.787 14.648 0.703 1.00 87.50 201 HIS A O 1
ATOM 1560 N N . ALA A 1 202 ? 29.897 15.144 1.278 1.00 87.50 202 ALA A N 1
ATOM 1561 C CA . ALA A 1 202 ? 29.792 14.631 2.645 1.00 87.50 202 ALA A CA 1
ATOM 1562 C C . ALA A 1 202 ? 28.716 15.356 3.474 1.00 87.50 202 ALA A C 1
ATOM 1564 O O . ALA A 1 202 ? 28.018 14.730 4.273 1.00 87.50 202 ALA A O 1
ATOM 1565 N N . GLU A 1 203 ? 28.550 16.664 3.268 1.00 92.56 203 GLU A N 1
ATOM 1566 C CA . GLU A 1 203 ? 27.504 17.458 3.913 1.00 92.56 203 GLU A CA 1
ATOM 1567 C C . GLU A 1 203 ? 26.106 17.034 3.439 1.00 92.56 203 GLU A C 1
ATOM 1569 O O . GLU A 1 203 ? 25.232 16.767 4.265 1.00 92.56 203 GLU A O 1
ATOM 1574 N N . ARG A 1 204 ? 25.918 16.844 2.125 1.00 90.12 204 ARG A N 1
ATOM 1575 C CA . ARG A 1 204 ? 24.653 16.353 1.547 1.00 90.12 204 ARG A CA 1
ATOM 1576 C C . ARG A 1 204 ? 24.256 14.979 2.085 1.00 90.12 204 ARG A C 1
ATOM 1578 O O . ARG A 1 204 ? 23.087 14.762 2.401 1.00 90.12 204 ARG A O 1
ATOM 1585 N N . VAL A 1 205 ? 25.221 14.074 2.260 1.00 81.25 205 VAL A N 1
ATOM 1586 C CA . VAL A 1 205 ? 24.977 12.754 2.866 1.00 81.25 205 VAL A CA 1
ATOM 1587 C C . VAL A 1 205 ? 24.520 12.885 4.324 1.00 81.25 205 VAL A C 1
ATOM 1589 O O . VAL A 1 205 ? 23.547 12.241 4.714 1.00 81.25 205 VAL A O 1
ATOM 1592 N N . ARG A 1 206 ? 25.154 13.752 5.130 1.00 89.94 206 ARG A N 1
ATOM 1593 C CA . ARG A 1 206 ? 24.724 13.990 6.522 1.00 89.94 206 ARG A CA 1
ATOM 1594 C C . ARG A 1 206 ? 23.309 14.561 6.591 1.00 89.94 206 ARG A C 1
ATOM 1596 O O . ARG A 1 206 ? 22.518 14.098 7.408 1.00 89.94 206 ARG A O 1
ATOM 1603 N N . ILE A 1 207 ? 22.973 15.521 5.729 1.00 92.56 207 ILE A N 1
ATOM 1604 C CA . ILE A 1 207 ? 21.624 16.100 5.684 1.00 92.56 207 ILE A CA 1
ATOM 1605 C C . ILE A 1 207 ? 20.597 15.029 5.270 1.00 92.56 207 ILE A C 1
ATOM 1607 O O . ILE A 1 207 ? 19.560 14.923 5.919 1.00 92.56 207 ILE A O 1
ATOM 1611 N N . SER A 1 208 ? 20.902 14.169 4.286 1.00 86.25 208 SER A N 1
ATOM 1612 C CA . SER A 1 208 ? 20.030 13.039 3.900 1.00 86.25 208 SER A CA 1
ATOM 1613 C C . SER A 1 208 ? 19.694 12.131 5.086 1.00 86.25 208 SER A C 1
ATOM 1615 O O . SER A 1 208 ? 18.535 11.786 5.286 1.00 86.25 208 SER A O 1
ATOM 1617 N N . GLN A 1 209 ? 20.677 11.793 5.924 1.00 87.12 209 GLN A N 1
ATOM 1618 C CA . GLN A 1 209 ? 20.442 10.957 7.108 1.00 87.12 209 GLN A CA 1
ATOM 1619 C C . GLN A 1 209 ? 19.504 11.624 8.128 1.00 87.12 209 GLN A C 1
ATOM 1621 O O . GLN A 1 209 ? 18.755 10.943 8.833 1.00 87.12 209 GLN A O 1
ATOM 1626 N N . VAL A 1 210 ? 19.534 12.958 8.228 1.00 93.38 210 VAL A N 1
ATOM 1627 C CA . VAL A 1 210 ? 18.605 13.713 9.083 1.00 93.38 210 VAL A CA 1
ATOM 1628 C C . VAL A 1 210 ? 17.189 13.678 8.502 1.00 93.38 210 VAL A C 1
ATOM 1630 O O . VAL A 1 210 ? 16.236 13.470 9.256 1.00 93.38 210 VAL A O 1
ATOM 1633 N N . ILE A 1 211 ? 17.053 13.802 7.177 1.00 91.25 211 ILE A N 1
ATOM 1634 C CA . ILE A 1 211 ? 15.773 13.669 6.461 1.00 91.25 211 ILE A CA 1
ATOM 1635 C C . ILE A 1 211 ? 15.171 12.277 6.706 1.00 91.25 211 ILE A C 1
ATOM 1637 O O . ILE A 1 211 ? 14.017 12.179 7.126 1.00 91.25 211 ILE A O 1
ATOM 1641 N N . ASP A 1 212 ? 15.965 11.212 6.541 1.00 83.56 212 ASP A N 1
ATOM 1642 C CA . ASP A 1 212 ? 15.544 9.820 6.767 1.00 83.56 212 ASP A CA 1
ATOM 1643 C C . ASP A 1 212 ? 15.012 9.603 8.191 1.00 83.56 212 ASP A C 1
ATOM 1645 O O . ASP A 1 212 ? 13.947 9.010 8.402 1.00 83.56 212 ASP A O 1
ATOM 1649 N N . ARG A 1 213 ? 15.721 10.149 9.186 1.00 88.56 213 ARG A N 1
ATOM 1650 C CA . ARG A 1 213 ? 15.331 10.050 10.596 1.00 88.56 213 ARG A CA 1
ATOM 1651 C C . ARG A 1 213 ? 14.003 10.750 10.875 1.00 88.56 213 ARG A C 1
ATOM 1653 O O . ARG A 1 213 ? 13.142 10.164 11.527 1.00 88.56 213 ARG A O 1
ATOM 1660 N N . ILE A 1 214 ? 13.829 11.981 10.391 1.00 88.19 214 ILE A N 1
ATOM 1661 C CA . ILE A 1 214 ? 12.605 12.767 10.619 1.00 88.19 214 ILE A CA 1
ATOM 1662 C C . ILE A 1 214 ? 11.408 12.110 9.948 1.00 88.19 214 ILE A C 1
ATOM 1664 O O . ILE A 1 214 ? 10.346 11.976 10.546 1.00 88.19 214 ILE A O 1
ATOM 1668 N N . ALA A 1 215 ? 11.571 11.657 8.716 1.00 86.12 215 ALA A N 1
ATOM 1669 C CA . ALA A 1 215 ? 10.493 11.013 7.991 1.00 86.12 215 ALA A CA 1
ATOM 1670 C C . ALA A 1 215 ? 10.063 9.674 8.612 1.00 86.12 215 ALA A C 1
ATOM 1672 O O . ALA A 1 215 ? 8.870 9.365 8.611 1.00 86.12 215 ALA A O 1
ATOM 1673 N N . THR A 1 216 ? 11.008 8.925 9.192 1.00 80.19 216 THR A N 1
ATOM 1674 C CA . THR A 1 216 ? 10.715 7.733 10.004 1.00 80.19 216 THR A CA 1
ATOM 1675 C C . THR A 1 216 ? 9.925 8.118 11.256 1.00 80.19 216 THR A C 1
ATOM 1677 O O . THR A 1 216 ? 8.867 7.552 11.511 1.00 80.19 216 THR A O 1
ATOM 1680 N N . GLN A 1 217 ? 10.379 9.132 12.006 1.00 85.44 217 GLN A N 1
ATOM 1681 C CA . GLN A 1 217 ? 9.689 9.614 13.213 1.00 85.44 217 GLN A CA 1
ATOM 1682 C C . GLN A 1 217 ? 8.260 10.084 12.929 1.00 85.44 217 GLN A C 1
ATOM 1684 O O . GLN A 1 217 ? 7.359 9.858 13.730 1.00 85.44 217 GLN A O 1
ATOM 1689 N N . LEU A 1 218 ? 8.049 10.726 11.783 1.00 85.31 218 LEU A N 1
ATOM 1690 C CA . LEU A 1 218 ? 6.756 11.271 11.390 1.00 85.31 218 LEU A CA 1
ATOM 1691 C C . LEU A 1 218 ? 5.878 10.257 10.632 1.00 85.31 218 LEU A C 1
ATOM 1693 O O . LEU A 1 218 ? 4.755 10.594 10.260 1.00 85.31 218 LEU A O 1
ATOM 1697 N N . SER A 1 219 ? 6.367 9.031 10.388 1.00 81.00 219 SER A N 1
ATOM 1698 C CA . SER A 1 219 ? 5.672 7.998 9.597 1.00 81.00 219 SER A CA 1
ATOM 1699 C C . SER A 1 219 ? 5.174 8.528 8.241 1.00 81.00 219 SER A C 1
ATOM 1701 O O . SER A 1 219 ? 4.030 8.316 7.823 1.00 81.00 219 SER A O 1
ATOM 1703 N N . VAL A 1 220 ? 6.038 9.298 7.574 1.00 75.25 220 VAL A N 1
ATOM 1704 C CA . VAL A 1 220 ? 5.754 9.940 6.278 1.00 75.25 220 VAL A CA 1
ATOM 1705 C C . VAL A 1 220 ? 6.535 9.259 5.159 1.00 75.25 220 VAL A C 1
ATOM 1707 O O . VAL A 1 220 ? 6.343 9.626 4.003 1.00 75.25 220 VAL A O 1
ATOM 1710 N N . PHE A 1 221 ? 7.402 8.274 5.456 1.00 65.81 221 PHE A N 1
ATOM 1711 C CA . PHE A 1 221 ? 8.168 7.646 4.385 1.00 65.81 221 PHE A CA 1
ATOM 1712 C C . PHE A 1 221 ? 7.299 6.746 3.498 1.00 65.81 221 PHE A C 1
ATOM 1714 O O . PHE A 1 221 ? 6.678 5.806 3.999 1.00 65.81 221 PHE A O 1
ATOM 1721 N N . PRO A 1 222 ? 7.297 6.995 2.179 1.00 49.53 222 PRO A N 1
ATOM 1722 C CA . PRO A 1 222 ? 6.922 6.001 1.191 1.00 49.53 222 PRO A CA 1
ATOM 1723 C C . PRO A 1 222 ? 7.807 4.742 1.281 1.00 49.53 222 PRO A C 1
ATOM 1725 O O . PRO A 1 222 ? 9.019 4.849 1.449 1.00 49.53 222 PRO A O 1
ATOM 1728 N N . THR A 1 223 ? 7.227 3.550 1.096 1.00 46.91 223 THR A N 1
ATOM 1729 C CA . THR A 1 223 ? 7.999 2.352 0.699 1.00 46.91 223 THR A CA 1
ATOM 1730 C C . THR A 1 223 ? 8.801 2.661 -0.581 1.00 46.91 223 THR A C 1
ATOM 1732 O O . THR A 1 223 ? 8.420 3.575 -1.322 1.00 46.91 223 THR A O 1
ATOM 1735 N N . ASN A 1 224 ? 9.880 1.919 -0.886 1.00 46.66 224 ASN A N 1
ATOM 1736 C CA . ASN A 1 224 ? 10.682 2.119 -2.114 1.00 46.66 224 ASN A CA 1
ATOM 1737 C C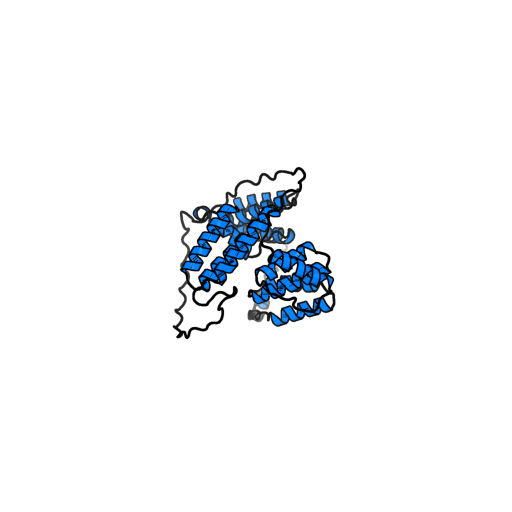 . ASN A 1 224 ? 9.811 2.291 -3.379 1.00 46.66 224 ASN A C 1
ATOM 1739 O O . ASN A 1 224 ? 10.120 3.116 -4.230 1.00 46.66 224 ASN A O 1
ATOM 1743 N N . ALA A 1 225 ? 8.670 1.600 -3.461 1.00 42.97 225 ALA A N 1
ATOM 1744 C CA . ALA A 1 225 ? 7.711 1.704 -4.563 1.00 42.97 225 ALA A CA 1
ATOM 1745 C C . ALA A 1 225 ? 7.106 3.110 -4.742 1.00 42.97 225 ALA A C 1
ATOM 1747 O O . ALA A 1 225 ? 7.005 3.622 -5.854 1.00 42.97 225 ALA A O 1
ATOM 1748 N N . THR A 1 226 ? 6.730 3.760 -3.645 1.00 44.25 226 THR A N 1
ATOM 1749 C CA . THR A 1 226 ? 6.152 5.113 -3.645 1.00 44.25 226 THR A CA 1
ATOM 1750 C C . THR A 1 226 ? 7.198 6.213 -3.867 1.00 44.25 226 THR A C 1
ATOM 1752 O O . THR A 1 226 ? 6.850 7.309 -4.294 1.00 44.25 226 THR A O 1
ATOM 1755 N N . TRP A 1 227 ? 8.481 5.917 -3.636 1.00 46.19 227 TRP A N 1
ATOM 1756 C CA . TRP A 1 227 ? 9.594 6.775 -4.047 1.00 46.19 227 TRP A CA 1
ATOM 1757 C C . TRP A 1 227 ? 9.799 6.730 -5.568 1.00 46.19 227 TRP A C 1
ATOM 1759 O O . TRP A 1 227 ? 9.868 7.772 -6.218 1.00 46.19 227 TRP A O 1
ATOM 1769 N N . THR A 1 228 ? 9.809 5.528 -6.147 1.00 46.25 228 THR A N 1
ATOM 1770 C CA . THR A 1 228 ? 9.907 5.323 -7.599 1.00 46.25 228 THR A CA 1
ATOM 1771 C C . THR A 1 228 ? 8.733 5.972 -8.327 1.00 46.25 228 THR A C 1
ATOM 1773 O O . THR A 1 228 ? 8.947 6.802 -9.196 1.00 46.25 228 THR A O 1
ATOM 1776 N N . GLN A 1 229 ? 7.505 5.748 -7.851 1.00 45.53 229 GLN A N 1
ATOM 1777 C CA . GLN A 1 229 ? 6.289 6.367 -8.388 1.00 45.53 229 GLN A CA 1
ATOM 1778 C C . GLN A 1 229 ? 6.354 7.897 -8.460 1.00 45.53 229 GLN A C 1
ATOM 1780 O O . GLN A 1 229 ? 5.776 8.529 -9.345 1.00 45.53 229 GLN A O 1
ATOM 1785 N N . ALA A 1 230 ? 7.014 8.511 -7.489 1.00 45.34 230 ALA A N 1
ATOM 1786 C CA . ALA A 1 230 ? 7.031 9.949 -7.370 1.00 45.34 230 ALA A CA 1
ATOM 1787 C C . ALA A 1 230 ? 8.203 10.593 -8.135 1.00 45.34 230 ALA A C 1
ATOM 1789 O O . ALA A 1 230 ? 8.089 11.723 -8.604 1.00 45.34 230 ALA A O 1
ATOM 1790 N N . LYS A 1 231 ? 9.255 9.804 -8.391 1.00 45.25 231 LYS A N 1
ATOM 1791 C CA . LYS A 1 231 ? 10.245 10.059 -9.442 1.00 45.25 231 LYS A CA 1
ATOM 1792 C C . LYS A 1 231 ? 9.605 9.988 -10.836 1.00 45.25 231 LYS A C 1
ATOM 1794 O O . LYS A 1 231 ? 9.831 10.875 -11.647 1.00 45.25 231 LYS A O 1
ATOM 1799 N N . ASP A 1 232 ? 8.762 8.981 -11.071 1.00 51.78 232 ASP A N 1
ATOM 1800 C CA . ASP A 1 232 ? 8.127 8.704 -12.370 1.00 51.78 232 ASP A CA 1
ATOM 1801 C C . ASP A 1 232 ? 6.998 9.690 -12.727 1.00 51.78 232 ASP A C 1
ATOM 1803 O O . ASP A 1 232 ? 6.585 9.778 -13.879 1.00 51.78 232 ASP A O 1
ATOM 1807 N N . SER A 1 233 ? 6.468 10.431 -11.748 1.00 44.66 233 SER A N 1
ATOM 1808 C CA . SER A 1 233 ? 5.354 11.377 -11.950 1.00 44.66 233 SER A CA 1
ATOM 1809 C C . SER A 1 233 ? 5.782 12.837 -12.081 1.00 44.66 233 SER A C 1
ATOM 1811 O O . SER A 1 233 ? 4.932 13.711 -12.252 1.00 44.66 233 SER A O 1
ATOM 1813 N N . ALA A 1 234 ? 7.081 13.116 -12.031 1.00 41.97 234 ALA A N 1
ATOM 1814 C CA . ALA A 1 234 ? 7.602 14.430 -12.360 1.00 41.97 234 ALA A CA 1
ATOM 1815 C C . ALA A 1 234 ? 8.130 14.441 -13.813 1.00 41.97 234 ALA A C 1
ATOM 1817 O O . ALA A 1 234 ? 8.731 13.447 -14.220 1.00 41.97 234 ALA A O 1
ATOM 1818 N N . PRO A 1 235 ? 7.886 15.519 -14.589 1.00 52.16 235 PRO A N 1
ATOM 1819 C CA . PRO A 1 235 ? 8.174 15.586 -16.024 1.00 52.16 235 PRO A CA 1
ATOM 1820 C C . PRO A 1 235 ? 9.597 15.132 -16.372 1.00 52.16 235 PRO A C 1
ATOM 1822 O O . PRO A 1 235 ? 10.544 15.492 -15.676 1.00 52.16 235 PRO A O 1
ATOM 1825 N N . GLU A 1 236 ? 9.758 14.322 -17.420 1.00 46.31 236 GLU A N 1
ATOM 1826 C CA . GLU A 1 236 ? 11.047 13.711 -17.788 1.00 46.31 236 GLU A CA 1
ATOM 1827 C C . GLU A 1 236 ? 12.132 14.780 -18.055 1.00 46.31 236 GLU A C 1
ATOM 1829 O O . GLU A 1 236 ? 13.280 14.633 -17.634 1.00 46.31 236 GLU A O 1
ATOM 1834 N N . ASP A 1 237 ? 11.724 15.937 -18.584 1.00 48.59 237 ASP A N 1
ATOM 1835 C CA . ASP A 1 237 ? 12.520 17.149 -18.809 1.00 48.59 237 ASP A CA 1
ATOM 1836 C C . ASP A 1 237 ? 12.959 17.877 -17.520 1.00 48.59 237 ASP A C 1
ATOM 1838 O O . ASP A 1 237 ? 13.925 18.640 -17.545 1.00 48.59 237 ASP A O 1
ATOM 1842 N N . MET A 1 238 ? 12.325 17.618 -16.368 1.00 44.22 238 MET A N 1
ATOM 1843 C CA . MET A 1 238 ? 12.809 18.081 -15.054 1.00 44.22 238 MET A CA 1
ATOM 1844 C C . MET A 1 238 ? 13.963 17.228 -14.500 1.00 44.22 238 MET A C 1
ATOM 1846 O O . MET A 1 238 ? 14.667 17.667 -13.578 1.00 44.22 238 MET A O 1
ATOM 1850 N N . TRP A 1 239 ? 14.164 16.017 -15.026 1.00 50.91 239 TRP A N 1
ATOM 1851 C CA . TRP A 1 239 ? 15.165 15.063 -14.539 1.00 50.91 239 TRP A CA 1
ATOM 1852 C C . TRP A 1 239 ? 16.218 14.695 -15.577 1.00 50.91 239 TRP A C 1
ATOM 1854 O O . TRP A 1 239 ? 17.217 14.088 -15.207 1.00 50.91 239 TRP A O 1
ATOM 1864 N N . GLU A 1 240 ? 16.046 15.018 -16.852 1.00 43.22 240 GLU A N 1
ATOM 1865 C CA . GLU A 1 240 ? 17.099 14.898 -17.857 1.00 43.22 240 GLU A CA 1
ATOM 1866 C C . GLU A 1 240 ? 18.078 16.070 -17.739 1.00 43.22 240 GLU A C 1
ATOM 1868 O O . GLU A 1 240 ? 17.718 17.241 -17.841 1.00 43.22 240 GLU A O 1
ATOM 1873 N N . ALA A 1 241 ? 19.344 15.767 -17.447 1.00 45.88 241 ALA A N 1
ATOM 1874 C CA . ALA A 1 241 ? 20.368 16.791 -17.319 1.00 45.88 241 ALA A CA 1
ATOM 1875 C C . ALA A 1 241 ? 20.831 17.262 -18.704 1.00 45.88 241 ALA A C 1
ATOM 1877 O O . ALA A 1 241 ? 21.310 16.471 -19.512 1.00 45.88 241 ALA A O 1
ATOM 1878 N N . VAL A 1 242 ? 20.795 18.576 -18.931 1.00 47.03 242 VAL A N 1
ATOM 1879 C CA . VAL A 1 242 ? 21.655 19.233 -19.919 1.00 47.03 242 VAL A CA 1
ATOM 1880 C C . VAL A 1 242 ? 23.034 19.397 -19.277 1.00 47.03 242 VAL A C 1
ATOM 1882 O O . VAL A 1 242 ? 23.235 20.287 -18.453 1.00 47.03 242 VAL A O 1
ATOM 1885 N N . GLY A 1 243 ? 23.972 18.521 -19.644 1.00 53.16 243 GLY A N 1
ATOM 1886 C CA . GLY A 1 243 ? 25.380 18.584 -19.239 1.00 53.16 243 GLY A CA 1
ATOM 1887 C C . GLY A 1 243 ? 25.747 17.571 -18.156 1.00 53.16 243 GLY A C 1
ATOM 1888 O O . GLY A 1 243 ? 25.659 17.859 -16.964 1.00 53.16 243 GLY A O 1
ATOM 1889 N N . GLU A 1 244 ? 26.175 16.387 -18.589 1.00 40.50 244 GLU A N 1
ATOM 1890 C CA . GLU A 1 244 ? 26.780 15.360 -17.739 1.00 40.50 244 GLU A CA 1
ATOM 1891 C C . GLU A 1 244 ? 28.164 15.815 -17.241 1.00 40.50 244 GLU A C 1
ATOM 1893 O O . GLU A 1 244 ? 29.017 16.247 -18.018 1.00 40.50 244 GLU A O 1
ATOM 1898 N N . ASP A 1 245 ? 28.389 15.702 -15.933 1.00 42.88 245 ASP A N 1
ATOM 1899 C CA . ASP A 1 245 ? 29.728 15.610 -15.340 1.00 42.88 245 ASP A CA 1
ATOM 1900 C C . ASP A 1 245 ? 30.238 14.186 -15.665 1.00 42.88 245 ASP A C 1
ATOM 1902 O O . ASP A 1 245 ? 29.497 13.233 -15.414 1.00 42.88 245 ASP A O 1
ATOM 1906 N N . PRO A 1 246 ? 31.415 13.989 -16.293 1.00 45.12 246 PRO A N 1
ATOM 1907 C CA . PRO A 1 246 ? 31.777 12.706 -16.899 1.00 45.12 246 PRO A CA 1
ATOM 1908 C C . PRO A 1 246 ? 31.926 11.580 -15.863 1.00 45.12 246 PRO A C 1
ATOM 1910 O O . PRO A 1 246 ? 32.917 11.502 -15.132 1.00 45.12 246 PRO A O 1
ATOM 1913 N N . GLU A 1 247 ? 30.955 10.666 -15.842 1.00 39.25 247 GLU A N 1
ATOM 1914 C CA . GLU A 1 247 ? 30.994 9.423 -15.069 1.00 39.25 247 GLU A CA 1
ATOM 1915 C C . GLU A 1 247 ? 31.842 8.344 -15.767 1.00 39.25 247 GLU A C 1
ATOM 1917 O O . GLU A 1 247 ? 31.845 8.183 -16.988 1.00 39.25 247 GLU A O 1
ATOM 1922 N N . ARG A 1 248 ? 32.606 7.591 -14.961 1.00 38.12 248 ARG A N 1
ATOM 1923 C CA . ARG A 1 248 ? 33.424 6.452 -15.408 1.00 38.12 248 ARG A CA 1
ATOM 1924 C C . ARG A 1 248 ? 32.536 5.261 -15.803 1.00 38.12 248 ARG A C 1
ATOM 1926 O O . ARG A 1 248 ? 31.638 4.934 -15.030 1.00 38.12 248 ARG A O 1
ATOM 1933 N N . PRO A 1 249 ? 32.845 4.531 -16.893 1.00 36.56 249 PRO A N 1
ATOM 1934 C CA . PRO A 1 249 ? 32.057 3.373 -17.307 1.00 36.56 249 PRO A CA 1
ATOM 1935 C C . PRO A 1 249 ? 32.217 2.195 -16.336 1.00 36.56 249 PRO A C 1
ATOM 1937 O O . PRO A 1 249 ? 33.337 1.860 -15.936 1.00 36.56 249 PRO A O 1
ATOM 1940 N N . LEU A 1 250 ? 31.099 1.553 -15.994 1.00 36.72 250 LEU A N 1
ATOM 1941 C CA . LEU A 1 250 ? 31.051 0.257 -15.310 1.00 36.72 250 LEU A CA 1
ATOM 1942 C C . LEU A 1 250 ? 31.203 -0.895 -16.328 1.00 36.72 250 LEU A C 1
ATOM 1944 O O . LEU A 1 250 ? 30.791 -0.740 -17.476 1.00 36.72 250 LEU A O 1
ATOM 1948 N N . PRO A 1 251 ? 31.807 -2.033 -15.934 1.00 35.59 251 PRO A N 1
ATOM 1949 C CA . PRO A 1 251 ? 32.118 -3.136 -16.842 1.00 35.59 251 PRO A CA 1
ATOM 1950 C C . PRO A 1 251 ? 30.884 -3.972 -17.217 1.00 35.59 251 PRO A C 1
ATOM 1952 O O . PRO A 1 251 ? 30.020 -4.233 -16.380 1.00 35.59 251 PRO A O 1
ATOM 1955 N N . GLU A 1 252 ? 30.850 -4.416 -18.476 1.00 35.50 252 GLU A N 1
ATOM 1956 C CA . GLU A 1 252 ? 29.800 -5.258 -19.060 1.00 35.50 252 GLU A CA 1
ATOM 1957 C C . GLU A 1 252 ? 29.757 -6.666 -18.448 1.00 35.50 252 GLU A C 1
ATOM 1959 O O . GLU A 1 252 ? 30.787 -7.310 -18.229 1.00 35.50 252 GLU A O 1
ATOM 1964 N N . ALA A 1 253 ? 28.537 -7.141 -18.193 1.00 34.72 253 ALA A N 1
ATOM 1965 C CA . ALA A 1 253 ? 28.261 -8.483 -17.696 1.00 34.72 253 ALA A CA 1
ATOM 1966 C C . ALA A 1 253 ? 28.337 -9.535 -18.828 1.00 34.72 253 ALA A C 1
ATOM 1968 O O . ALA A 1 253 ? 28.039 -9.213 -19.980 1.00 34.72 253 ALA A O 1
ATOM 1969 N N . PRO A 1 254 ? 28.722 -10.793 -18.530 1.00 41.28 254 PRO A N 1
ATOM 1970 C CA . PRO A 1 254 ? 28.852 -11.838 -19.539 1.00 41.28 254 PRO A CA 1
ATOM 1971 C C . PRO A 1 254 ? 27.494 -12.406 -19.976 1.00 41.28 254 PRO A C 1
ATOM 1973 O O . PRO A 1 254 ? 26.578 -12.539 -19.170 1.00 41.28 254 PRO A O 1
ATOM 1976 N N . ALA A 1 255 ? 27.408 -12.767 -21.259 1.00 40.94 255 ALA A N 1
ATOM 1977 C CA . ALA A 1 255 ? 26.208 -13.273 -21.921 1.00 40.94 255 ALA A CA 1
ATOM 1978 C C . ALA A 1 255 ? 25.753 -14.646 -21.390 1.00 40.94 255 ALA A C 1
ATOM 1980 O O . ALA A 1 255 ? 26.566 -15.561 -21.233 1.00 40.94 255 ALA A O 1
ATOM 1981 N N . GLU A 1 256 ? 24.446 -14.786 -21.159 1.00 37.41 256 GLU A N 1
ATOM 1982 C CA . GLU A 1 256 ? 23.805 -16.033 -20.732 1.00 37.41 256 GLU A CA 1
ATOM 1983 C C . GLU A 1 256 ? 23.449 -16.951 -21.922 1.00 37.41 256 GLU A C 1
ATOM 1985 O O . GLU A 1 256 ? 23.195 -16.457 -23.024 1.00 37.41 256 GLU A O 1
ATOM 1990 N N . PRO A 1 257 ? 23.451 -18.286 -21.727 1.00 46.09 257 PRO A N 1
ATOM 1991 C CA . PRO A 1 257 ? 23.181 -19.261 -22.780 1.00 46.09 257 PRO A CA 1
ATOM 1992 C C . PRO A 1 257 ? 21.683 -19.538 -22.992 1.00 46.09 257 PRO A C 1
ATOM 1994 O O . PRO A 1 257 ? 20.899 -19.596 -22.048 1.00 46.09 257 PRO A O 1
ATOM 1997 N N . GLU A 1 258 ? 21.329 -19.784 -24.255 1.00 43.59 258 GLU A N 1
ATOM 1998 C CA . GLU A 1 258 ? 19.980 -20.091 -24.745 1.00 43.59 258 GLU A CA 1
ATOM 1999 C C . GLU A 1 258 ? 19.460 -21.450 -24.228 1.00 43.59 258 GLU A C 1
ATOM 2001 O O . GLU A 1 258 ? 20.150 -22.470 -24.321 1.00 43.59 258 GLU A O 1
ATOM 2006 N N . VAL A 1 259 ? 18.228 -21.471 -23.704 1.00 44.66 259 VAL A N 1
ATOM 2007 C CA . VAL A 1 259 ? 17.507 -22.676 -23.256 1.00 44.66 259 VAL A CA 1
ATOM 2008 C C . VAL A 1 259 ? 16.233 -22.846 -24.089 1.00 44.66 259 VAL A C 1
ATOM 2010 O O . VAL A 1 259 ? 15.477 -21.902 -24.284 1.00 44.66 259 VAL A O 1
ATOM 2013 N N . ASP A 1 260 ? 16.033 -24.070 -24.576 1.00 44.00 260 ASP A N 1
ATOM 2014 C CA . ASP A 1 260 ? 14.987 -24.520 -25.501 1.00 44.00 260 ASP A CA 1
ATOM 2015 C C . ASP A 1 260 ? 13.592 -24.559 -24.826 1.00 44.00 260 ASP A C 1
ATOM 2017 O O . ASP A 1 260 ? 13.384 -25.271 -23.837 1.00 44.00 260 ASP A O 1
ATOM 2021 N N . GLU A 1 261 ? 12.637 -23.773 -25.340 1.00 46.25 261 GLU A N 1
ATOM 2022 C CA . GLU A 1 261 ? 11.289 -23.579 -24.784 1.00 46.25 261 GLU A CA 1
ATOM 2023 C C . GLU A 1 261 ? 10.278 -24.609 -25.321 1.00 46.25 261 GLU A C 1
ATOM 2025 O O . GLU A 1 261 ? 9.886 -24.598 -26.488 1.00 46.25 261 GLU A O 1
ATOM 2030 N N . SER A 1 262 ? 9.746 -25.452 -24.433 1.00 46.94 262 SER A N 1
ATOM 2031 C CA . SER A 1 262 ? 8.411 -26.036 -24.622 1.00 46.94 262 SER A CA 1
ATOM 2032 C C . SER A 1 262 ? 7.374 -25.148 -23.926 1.00 46.94 262 SER A C 1
ATOM 2034 O O . SER A 1 262 ? 7.595 -24.779 -22.771 1.00 46.94 262 SER A O 1
ATOM 2036 N N . PRO A 1 263 ? 6.237 -24.815 -24.568 1.00 52.06 263 PRO A N 1
ATOM 2037 C CA . PRO A 1 263 ? 5.302 -23.823 -24.050 1.00 52.06 263 PRO A CA 1
ATOM 2038 C C . PRO A 1 263 ? 4.557 -24.384 -22.835 1.00 52.06 263 PRO A C 1
ATOM 2040 O O . PRO A 1 263 ? 3.612 -25.166 -22.968 1.00 52.06 263 PRO A O 1
ATOM 2043 N N . SER A 1 264 ? 4.995 -23.999 -21.637 1.00 52.16 264 SER A N 1
ATOM 2044 C CA . SER A 1 264 ? 4.262 -24.262 -20.404 1.00 52.16 264 SER A CA 1
ATOM 2045 C C . SER A 1 264 ? 3.077 -23.293 -20.311 1.00 52.16 264 SER A C 1
ATOM 2047 O O . SER A 1 264 ? 3.181 -22.096 -20.566 1.00 52.16 264 SER A O 1
ATOM 2049 N N . THR A 1 265 ? 1.900 -23.827 -19.994 1.00 55.72 265 THR A N 1
ATOM 2050 C CA . THR A 1 265 ? 0.650 -23.062 -19.843 1.00 55.72 265 THR A CA 1
ATOM 2051 C C . THR A 1 265 ? 0.480 -22.431 -18.458 1.00 55.72 265 THR A C 1
ATOM 2053 O O . THR A 1 265 ? -0.592 -21.899 -18.167 1.00 55.72 265 THR A O 1
ATOM 2056 N N . ASP A 1 266 ? 1.503 -22.484 -17.603 1.00 54.19 266 ASP A N 1
ATOM 2057 C CA . ASP A 1 266 ? 1.427 -21.959 -16.242 1.00 54.19 266 ASP A CA 1
ATOM 2058 C C . ASP A 1 266 ? 1.771 -20.458 -16.197 1.00 54.19 266 ASP A C 1
ATOM 2060 O O . ASP A 1 266 ? 2.732 -20.020 -16.839 1.00 54.19 266 ASP A O 1
ATOM 2064 N N . PRO A 1 267 ? 0.994 -19.641 -15.457 1.00 52.97 267 PRO A N 1
ATOM 2065 C CA . PRO A 1 267 ? 1.261 -18.214 -15.315 1.00 52.97 267 PRO A CA 1
ATOM 2066 C C . PRO A 1 267 ? 2.647 -18.005 -14.704 1.00 52.97 267 PRO A C 1
ATOM 2068 O O . PRO A 1 267 ? 2.983 -18.590 -13.676 1.00 52.97 267 PRO A O 1
ATOM 2071 N N . SER A 1 268 ? 3.459 -17.182 -15.359 1.00 61.22 268 SER A N 1
ATOM 2072 C CA . SER A 1 268 ? 4.916 -17.204 -15.179 1.00 61.22 268 SER A CA 1
ATOM 2073 C C . SER A 1 268 ? 5.441 -16.074 -14.300 1.00 61.22 268 SER A C 1
AT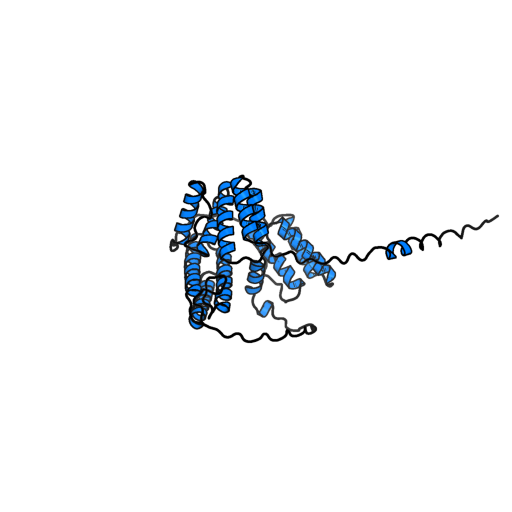OM 2075 O O . SER A 1 268 ? 6.638 -16.020 -14.040 1.00 61.22 268 SER A O 1
ATOM 2077 N N . ASN A 1 269 ? 4.574 -15.170 -13.833 1.00 72.19 269 ASN A N 1
ATOM 2078 C CA . ASN A 1 269 ? 4.995 -14.011 -13.049 1.00 72.19 269 ASN A CA 1
ATOM 2079 C C . ASN A 1 269 ? 4.113 -13.722 -11.829 1.00 72.19 269 ASN A C 1
ATOM 2081 O O . ASN A 1 269 ? 3.046 -14.311 -11.625 1.00 72.19 269 ASN A O 1
ATOM 2085 N N . LEU A 1 270 ? 4.577 -12.753 -11.032 1.00 66.88 270 LEU A N 1
ATOM 2086 C CA . LEU A 1 270 ? 3.967 -12.297 -9.786 1.00 66.88 270 LEU A CA 1
ATOM 2087 C C . LEU A 1 270 ? 2.463 -12.028 -9.936 1.00 66.88 270 LEU A C 1
ATOM 2089 O O . LEU A 1 270 ? 1.682 -12.351 -9.047 1.00 66.88 270 LEU A O 1
ATOM 2093 N N . PHE A 1 271 ? 2.038 -11.428 -11.044 1.00 76.31 271 PHE A N 1
ATOM 2094 C CA . PHE A 1 271 ? 0.678 -10.917 -11.222 1.00 76.31 271 PHE A CA 1
ATOM 2095 C C . PHE A 1 271 ? -0.273 -11.898 -11.915 1.00 76.31 271 PHE A C 1
ATOM 2097 O O . PHE A 1 271 ? -1.421 -11.542 -12.186 1.00 76.31 271 PHE A O 1
ATOM 2104 N N . GLY A 1 272 ? 0.168 -13.135 -12.161 1.00 77.50 272 GLY A N 1
ATOM 2105 C CA . GLY A 1 272 ? -0.631 -14.141 -12.858 1.00 77.50 272 GLY A CA 1
ATOM 2106 C C . GLY A 1 272 ? -0.718 -13.909 -14.368 1.00 77.50 272 GLY A C 1
ATOM 2107 O O . GLY A 1 272 ? -1.664 -14.380 -14.995 1.00 77.50 272 GLY A O 1
ATOM 2108 N N . CYS A 1 273 ? 0.230 -13.170 -14.947 1.00 84.06 273 CYS A N 1
ATOM 2109 C CA . CYS A 1 273 ? 0.304 -12.959 -16.386 1.00 84.06 273 CYS A CA 1
ATOM 2110 C C . CYS A 1 273 ? 0.900 -14.184 -17.090 1.00 84.06 273 CYS A C 1
ATOM 2112 O O . CYS A 1 273 ? 1.633 -14.986 -16.501 1.00 84.06 273 CYS A O 1
ATOM 2114 N N . ARG A 1 274 ? 0.590 -14.320 -18.379 1.00 84.06 274 ARG A N 1
ATOM 2115 C CA . ARG A 1 274 ? 1.138 -15.386 -19.225 1.00 84.06 274 ARG A CA 1
ATOM 2116 C C . ARG A 1 274 ? 2.610 -15.124 -19.551 1.00 84.06 274 ARG A C 1
ATOM 2118 O O . ARG A 1 274 ? 2.985 -13.969 -19.733 1.00 84.06 274 ARG A O 1
ATOM 2125 N N . ALA A 1 275 ? 3.396 -16.196 -19.698 1.00 82.81 275 ALA A N 1
ATOM 2126 C CA . ALA A 1 275 ? 4.832 -16.156 -20.011 1.00 82.81 275 ALA A CA 1
ATOM 2127 C C . ALA A 1 275 ? 5.180 -15.162 -21.125 1.00 82.81 275 ALA A C 1
ATOM 2129 O O . ALA A 1 275 ? 6.041 -14.307 -20.957 1.00 82.81 275 ALA A O 1
ATOM 2130 N N . ALA A 1 276 ? 4.434 -15.241 -22.232 1.00 84.69 276 ALA A N 1
ATOM 2131 C CA . ALA A 1 276 ? 4.702 -14.507 -23.465 1.00 84.69 276 ALA A CA 1
ATOM 2132 C C . ALA A 1 276 ? 4.675 -12.975 -23.326 1.00 84.69 276 ALA A C 1
ATOM 2134 O O . ALA A 1 276 ? 5.160 -12.284 -24.213 1.00 84.69 276 ALA A O 1
ATOM 2135 N N . VAL A 1 277 ? 4.074 -12.449 -22.256 1.00 90.75 277 VAL A N 1
ATOM 2136 C CA . VAL A 1 277 ? 3.907 -11.007 -22.026 1.00 90.75 277 VAL A CA 1
ATOM 2137 C C . VAL A 1 277 ? 4.239 -10.615 -20.580 1.00 90.75 277 VAL A C 1
ATOM 2139 O O . VAL A 1 277 ? 3.766 -9.597 -20.069 1.00 90.75 277 VAL A O 1
ATOM 2142 N N . ALA A 1 278 ? 4.996 -11.460 -19.875 1.00 84.12 278 ALA A N 1
ATOM 2143 C CA . ALA A 1 278 ? 5.185 -11.360 -18.433 1.00 84.12 278 ALA A CA 1
ATOM 2144 C C . ALA A 1 278 ? 5.809 -10.020 -18.003 1.00 84.12 278 ALA A C 1
ATOM 2146 O O . ALA A 1 278 ? 5.268 -9.369 -17.105 1.00 84.12 278 ALA A O 1
ATOM 2147 N N . ASP A 1 279 ? 6.879 -9.584 -18.666 1.00 82.38 279 ASP A N 1
ATOM 2148 C CA . ASP A 1 279 ? 7.630 -8.376 -18.295 1.00 82.38 279 ASP A CA 1
ATOM 2149 C C . ASP A 1 279 ? 6.801 -7.096 -18.468 1.00 82.38 279 ASP A C 1
ATOM 2151 O O . ASP A 1 279 ? 6.760 -6.215 -17.602 1.00 82.38 279 ASP A O 1
ATOM 2155 N N . GLU A 1 280 ? 6.092 -6.989 -19.591 1.00 91.00 280 GLU A N 1
ATOM 2156 C CA . GLU A 1 280 ? 5.255 -5.831 -19.912 1.00 91.00 280 GLU A CA 1
ATOM 2157 C C . GLU A 1 280 ? 4.001 -5.799 -19.038 1.00 91.00 280 GLU A C 1
ATOM 2159 O O . GLU A 1 280 ? 3.592 -4.734 -18.567 1.00 91.00 280 GLU A O 1
ATOM 2164 N N . CYS A 1 281 ? 3.420 -6.970 -18.768 1.00 92.31 281 CYS A N 1
ATOM 2165 C CA . CYS A 1 281 ? 2.286 -7.107 -17.870 1.00 92.31 281 CYS A CA 1
ATOM 2166 C C . CYS A 1 281 ? 2.654 -6.693 -16.442 1.00 92.31 281 CYS A C 1
ATOM 2168 O O . CYS A 1 281 ? 1.917 -5.933 -15.818 1.00 92.31 281 CYS A O 1
ATOM 2170 N N . GLU A 1 282 ? 3.806 -7.132 -15.931 1.00 86.81 282 GLU A N 1
ATOM 2171 C CA . GLU A 1 282 ? 4.305 -6.748 -14.609 1.00 86.81 282 GLU A CA 1
ATOM 2172 C C . GLU A 1 282 ? 4.544 -5.239 -14.507 1.00 86.81 282 GLU A C 1
ATOM 2174 O O . GLU A 1 282 ? 4.048 -4.593 -13.578 1.00 86.81 282 GLU A O 1
ATOM 2179 N N . ARG A 1 283 ? 5.214 -4.648 -15.503 1.00 90.12 283 ARG A N 1
ATOM 2180 C CA . ARG A 1 283 ? 5.417 -3.195 -15.569 1.00 90.12 283 ARG A CA 1
ATOM 2181 C C . ARG A 1 283 ? 4.086 -2.443 -15.528 1.00 90.12 283 ARG A C 1
ATOM 2183 O O . ARG A 1 283 ? 3.937 -1.474 -14.779 1.00 90.12 283 ARG A O 1
ATOM 2190 N N . LEU A 1 284 ? 3.104 -2.894 -16.307 1.00 94.88 284 LEU A N 1
ATOM 2191 C CA . LEU A 1 284 ? 1.797 -2.252 -16.373 1.00 94.88 284 LEU A CA 1
ATOM 2192 C C . LEU A 1 284 ? 0.978 -2.470 -15.089 1.00 94.88 284 LEU A C 1
ATOM 2194 O O . LEU A 1 284 ? 0.306 -1.549 -14.634 1.00 94.88 284 LEU A O 1
ATOM 2198 N N . MET A 1 285 ? 1.084 -3.630 -14.442 1.00 93.19 285 MET A N 1
ATOM 2199 C CA . MET A 1 285 ? 0.464 -3.900 -13.141 1.00 93.19 285 MET A CA 1
ATOM 2200 C C . MET A 1 285 ? 1.034 -3.014 -12.031 1.00 93.19 285 MET A C 1
ATOM 2202 O O . MET A 1 285 ? 0.270 -2.440 -11.253 1.00 93.19 285 MET A O 1
ATOM 2206 N N . MET A 1 286 ? 2.355 -2.825 -11.993 1.00 86.06 286 MET A N 1
ATOM 2207 C CA . MET A 1 286 ? 2.994 -1.881 -11.072 1.00 86.06 286 MET A CA 1
ATOM 2208 C C . MET A 1 286 ? 2.502 -0.452 -11.312 1.00 86.06 286 MET A C 1
ATOM 2210 O O . MET A 1 286 ? 2.168 0.256 -10.361 1.00 86.06 286 MET A O 1
ATOM 2214 N N . ARG A 1 287 ? 2.355 -0.050 -12.577 1.00 94.19 287 ARG A N 1
ATOM 2215 C CA . ARG A 1 287 ? 1.767 1.242 -12.947 1.00 94.19 287 ARG A CA 1
ATOM 2216 C C . ARG A 1 287 ? 0.314 1.383 -12.480 1.00 94.19 287 ARG A C 1
ATOM 2218 O O . ARG A 1 287 ? -0.066 2.437 -11.981 1.00 94.19 287 ARG A O 1
ATOM 2225 N N . LEU A 1 288 ? -0.505 0.337 -12.582 1.00 92.75 288 LEU A N 1
ATOM 2226 C CA . LEU A 1 288 ? -1.879 0.362 -12.066 1.00 92.75 288 LEU A CA 1
ATOM 2227 C C . LEU A 1 288 ? -1.915 0.504 -10.535 1.00 92.75 288 LEU A C 1
ATOM 2229 O O . LEU A 1 288 ? -2.727 1.268 -10.021 1.00 92.75 288 LEU A O 1
ATOM 2233 N N . LEU A 1 289 ? -1.012 -0.151 -9.797 1.00 86.69 289 LEU A N 1
ATOM 2234 C CA . LEU A 1 289 ? -0.881 0.044 -8.343 1.00 86.69 289 LEU A CA 1
ATOM 2235 C C . LEU A 1 289 ? -0.478 1.483 -7.994 1.00 86.69 289 LEU A C 1
ATOM 2237 O O . LEU A 1 289 ? -0.993 2.071 -7.041 1.00 86.69 289 LEU A O 1
ATOM 2241 N N . GLN A 1 290 ? 0.399 2.083 -8.798 1.00 87.94 290 GLN A N 1
ATOM 2242 C CA . GLN A 1 290 ? 0.729 3.497 -8.675 1.00 87.94 290 GLN A CA 1
ATOM 2243 C C . GLN A 1 290 ? -0.520 4.377 -8.890 1.00 87.94 290 GLN A C 1
ATOM 2245 O O . GLN A 1 290 ? -0.852 5.202 -8.035 1.00 87.94 290 GLN A O 1
ATOM 2250 N N . LEU A 1 291 ? -1.273 4.171 -9.972 1.00 92.12 291 LEU A N 1
ATOM 2251 C CA . LEU A 1 291 ? -2.527 4.894 -10.232 1.00 92.12 291 LEU A CA 1
ATOM 2252 C C . LEU A 1 291 ? -3.543 4.737 -9.084 1.00 92.12 291 LEU A C 1
ATOM 2254 O O . LEU A 1 291 ? -4.243 5.688 -8.739 1.00 92.12 291 LEU A O 1
ATOM 2258 N N . GLN A 1 292 ? -3.568 3.583 -8.413 1.00 90.81 292 GLN A N 1
ATOM 2259 C CA . GLN A 1 292 ? -4.423 3.360 -7.247 1.00 90.81 292 GLN A CA 1
ATOM 2260 C C . GLN A 1 292 ? -4.062 4.296 -6.080 1.00 90.81 292 GLN A C 1
ATOM 2262 O O . GLN A 1 292 ? -4.950 4.875 -5.449 1.00 90.81 292 GLN A O 1
ATOM 2267 N N . ASN A 1 293 ? -2.766 4.502 -5.823 1.00 83.00 293 ASN A N 1
ATOM 2268 C CA . ASN A 1 293 ? -2.290 5.441 -4.802 1.00 83.00 293 ASN A CA 1
ATOM 2269 C C . ASN A 1 293 ? -2.667 6.898 -5.114 1.00 83.00 293 ASN A C 1
ATOM 2271 O O . ASN A 1 293 ? -2.848 7.694 -4.191 1.00 83.00 293 ASN A O 1
ATOM 2275 N N . GLN A 1 294 ? -2.833 7.260 -6.390 1.00 88.81 294 GLN A N 1
ATOM 2276 C CA . GLN A 1 294 ? -3.238 8.616 -6.786 1.00 88.81 294 GLN A CA 1
ATOM 2277 C C . GLN A 1 294 ? -4.699 8.926 -6.420 1.00 88.81 294 GLN A C 1
ATOM 2279 O O . GLN A 1 294 ? -5.052 10.086 -6.212 1.00 88.81 294 GLN A O 1
ATOM 2284 N N . MET A 1 295 ? -5.539 7.906 -6.215 1.00 90.56 295 MET A N 1
ATOM 2285 C CA . MET A 1 295 ? -6.955 8.086 -5.870 1.00 90.56 295 MET A CA 1
ATOM 2286 C C . MET A 1 295 ? -7.195 8.589 -4.436 1.00 90.56 295 MET A C 1
ATOM 2288 O O . MET A 1 295 ? -8.341 8.804 -4.049 1.00 90.56 295 MET A O 1
ATOM 2292 N N . GLN A 1 296 ? -6.148 8.775 -3.622 1.00 82.94 296 GLN A N 1
ATOM 2293 C CA . GLN A 1 296 ? -6.280 9.252 -2.238 1.00 82.94 296 GLN A CA 1
ATOM 2294 C C . GLN A 1 296 ? -6.861 10.672 -2.126 1.00 82.94 296 GLN A C 1
ATOM 2296 O O . GLN A 1 296 ? -7.385 11.021 -1.073 1.00 82.94 296 GLN A O 1
ATOM 2301 N N . GLY A 1 297 ? -6.765 11.486 -3.185 1.00 80.81 297 GLY A N 1
ATOM 2302 C CA . GLY A 1 297 ? -7.310 12.850 -3.217 1.00 80.81 297 GLY A CA 1
ATOM 2303 C C . GLY A 1 297 ? -8.746 12.960 -3.736 1.00 80.81 297 GLY A C 1
ATOM 2304 O O . GLY A 1 297 ? -9.318 14.046 -3.695 1.00 80.81 297 GLY A O 1
ATOM 2305 N N . LEU A 1 298 ? -9.320 11.868 -4.240 1.00 88.81 298 LEU A N 1
ATOM 2306 C CA . LEU A 1 298 ? -10.687 11.853 -4.745 1.00 88.81 298 LEU A CA 1
ATOM 2307 C C . LEU A 1 298 ? -11.670 11.753 -3.574 1.00 88.81 298 LEU A C 1
ATOM 2309 O O . LEU A 1 298 ? -11.417 11.037 -2.603 1.00 88.81 298 LEU A O 1
ATOM 2313 N N . ASP A 1 299 ? -12.812 12.437 -3.674 1.00 94.69 299 ASP A N 1
ATOM 2314 C CA . ASP A 1 299 ? -13.926 12.185 -2.761 1.00 94.69 299 ASP A CA 1
ATOM 2315 C C . ASP A 1 299 ? -14.376 10.717 -2.859 1.00 94.69 299 ASP A C 1
ATOM 2317 O O . ASP A 1 299 ? -14.089 10.030 -3.843 1.00 94.69 299 ASP A O 1
ATOM 2321 N N . ALA A 1 300 ? -15.068 10.224 -1.830 1.00 81.12 300 ALA A N 1
ATOM 2322 C CA . ALA A 1 300 ? -15.425 8.810 -1.719 1.00 81.12 300 ALA A CA 1
ATOM 2323 C C . ALA A 1 300 ? -16.153 8.277 -2.968 1.00 81.12 300 ALA A C 1
ATOM 2325 O O . ALA A 1 300 ? -15.891 7.157 -3.406 1.00 81.12 300 ALA A O 1
ATOM 2326 N N . GLU A 1 301 ? -16.993 9.106 -3.590 1.00 90.75 301 GLU A N 1
ATOM 2327 C CA . GLU A 1 301 ? -17.748 8.766 -4.789 1.00 90.75 301 GLU A CA 1
ATOM 2328 C C . GLU A 1 301 ? -16.855 8.587 -6.017 1.00 90.75 301 GLU A C 1
ATOM 2330 O O . GLU A 1 301 ? -16.933 7.597 -6.756 1.00 90.75 301 GLU A O 1
ATOM 2335 N N . ARG A 1 302 ? -16.016 9.593 -6.279 1.00 92.06 302 ARG A N 1
ATOM 2336 C CA . ARG A 1 302 ? -15.081 9.588 -7.405 1.00 92.06 302 ARG A CA 1
ATOM 2337 C C . ARG A 1 302 ? -14.031 8.508 -7.213 1.00 92.06 302 ARG A C 1
ATOM 2339 O O . ARG A 1 302 ? -13.747 7.791 -8.166 1.00 92.06 302 ARG A O 1
ATOM 2346 N N . LYS A 1 303 ? -13.527 8.334 -5.990 1.00 91.38 303 LYS A N 1
ATOM 2347 C CA . LYS A 1 303 ? -12.573 7.284 -5.624 1.00 91.38 303 LYS A CA 1
ATOM 2348 C C . LYS A 1 303 ? -13.143 5.902 -5.911 1.00 91.38 303 LYS A C 1
ATOM 2350 O O . LYS A 1 303 ? -12.465 5.099 -6.543 1.00 91.38 303 LYS A O 1
ATOM 2355 N N . ALA A 1 304 ? -14.387 5.637 -5.509 1.00 82.06 304 ALA A N 1
ATOM 2356 C CA . ALA A 1 304 ? -15.034 4.360 -5.779 1.00 82.06 304 ALA A CA 1
ATOM 2357 C C . ALA A 1 304 ? -15.131 4.110 -7.296 1.00 82.06 304 ALA A C 1
ATOM 2359 O O . ALA A 1 304 ? -14.673 3.075 -7.789 1.00 82.06 304 ALA A O 1
ATOM 2360 N N . ARG A 1 305 ? -15.657 5.078 -8.065 1.00 92.94 305 ARG A N 1
ATOM 2361 C CA . ARG A 1 305 ? -15.756 4.969 -9.535 1.00 92.94 305 ARG A CA 1
ATOM 2362 C C . ARG A 1 305 ? -14.398 4.738 -10.205 1.00 92.94 305 ARG A C 1
ATOM 2364 O O . ARG A 1 305 ? -14.288 3.858 -11.060 1.00 92.94 305 ARG A O 1
ATOM 2371 N N . ALA A 1 306 ? -13.384 5.498 -9.804 1.00 92.94 306 ALA A N 1
ATOM 2372 C CA . ALA A 1 306 ? -12.023 5.391 -10.309 1.00 92.94 306 ALA A CA 1
ATOM 2373 C C . ALA A 1 306 ? -11.440 4.000 -10.020 1.00 92.94 306 ALA A C 1
ATOM 2375 O O . ALA A 1 306 ? -10.964 3.335 -10.941 1.00 92.94 306 ALA A O 1
ATOM 2376 N N . ALA A 1 307 ? -11.580 3.516 -8.780 1.00 88.19 307 ALA A N 1
ATOM 2377 C CA . ALA A 1 307 ? -11.082 2.214 -8.341 1.00 88.19 307 ALA A CA 1
ATOM 2378 C C . ALA A 1 307 ? -11.686 1.063 -9.152 1.00 88.19 307 ALA A C 1
ATOM 2380 O O . ALA A 1 307 ? -10.973 0.161 -9.583 1.00 88.19 307 ALA A O 1
ATOM 2381 N N . LYS A 1 308 ? -12.988 1.121 -9.437 1.00 88.75 308 LYS A N 1
ATOM 2382 C CA . LYS A 1 308 ? -13.679 0.142 -10.286 1.00 88.75 308 LYS A CA 1
ATOM 2383 C C . LYS A 1 308 ? -13.163 0.138 -11.727 1.00 88.75 308 LYS A C 1
ATOM 2385 O O . LYS A 1 308 ? -13.020 -0.929 -12.322 1.00 88.75 308 LYS A O 1
ATOM 2390 N N . GLU A 1 309 ? -12.932 1.307 -12.323 1.00 94.69 309 GLU A N 1
ATOM 2391 C CA . GLU A 1 309 ? -12.368 1.388 -13.676 1.00 94.69 309 GLU A CA 1
ATOM 2392 C C . GLU A 1 309 ? -10.932 0.853 -13.710 1.00 94.69 309 GLU A C 1
ATOM 2394 O O . GLU A 1 309 ? -10.594 0.068 -14.595 1.00 94.69 309 GLU A O 1
ATOM 2399 N N . LEU A 1 310 ? -10.127 1.190 -12.702 1.00 94.75 310 LEU A N 1
ATOM 2400 C CA . LEU A 1 310 ? -8.752 0.722 -12.565 1.00 94.75 310 LEU A CA 1
ATOM 2401 C C . LEU A 1 310 ? -8.679 -0.794 -12.341 1.00 94.75 310 LEU A C 1
ATOM 2403 O O . LEU A 1 310 ? -7.838 -1.473 -12.925 1.00 94.75 310 LEU A O 1
ATOM 2407 N N . PHE A 1 311 ? -9.612 -1.348 -11.566 1.00 91.25 311 PHE A N 1
ATOM 2408 C CA . PHE A 1 311 ? -9.740 -2.790 -11.375 1.00 91.25 311 PHE A CA 1
ATOM 2409 C C . PHE A 1 311 ? -10.008 -3.521 -12.698 1.00 91.25 311 PHE A C 1
ATOM 2411 O O . PHE A 1 311 ? -9.357 -4.523 -12.995 1.00 91.25 311 PHE A O 1
ATOM 2418 N N . ARG A 1 312 ? -10.914 -2.994 -13.537 1.00 93.69 312 ARG A N 1
ATOM 2419 C CA . ARG A 1 312 ? -11.182 -3.550 -14.878 1.00 93.69 312 ARG A CA 1
ATOM 2420 C C . ARG A 1 312 ? -9.957 -3.481 -15.788 1.00 93.69 312 ARG A C 1
ATOM 2422 O O . ARG A 1 312 ? -9.746 -4.397 -16.578 1.00 93.69 312 ARG A O 1
ATOM 2429 N N . LEU A 1 313 ? -9.149 -2.425 -15.676 1.00 95.56 313 LEU A N 1
ATOM 2430 C CA . LEU A 1 313 ? -7.870 -2.340 -16.382 1.00 95.56 313 LEU A CA 1
ATOM 2431 C C . LEU A 1 313 ? -6.904 -3.421 -15.904 1.00 95.56 313 LEU A C 1
ATOM 2433 O O . LEU A 1 313 ? -6.372 -4.145 -16.735 1.00 95.56 313 LEU A O 1
ATOM 2437 N N . GLY A 1 314 ? -6.752 -3.610 -14.592 1.00 92.00 314 GLY A N 1
ATOM 2438 C CA . GLY A 1 314 ? -5.920 -4.686 -14.041 1.00 92.00 314 GLY A CA 1
ATOM 2439 C C . GLY A 1 314 ? -6.358 -6.077 -14.489 1.00 92.00 314 GLY A C 1
ATOM 2440 O O . GLY A 1 314 ? -5.517 -6.923 -14.777 1.00 92.00 314 GLY A O 1
ATOM 2441 N N . GLN A 1 315 ? -7.666 -6.312 -14.616 1.00 90.69 315 GLN A N 1
ATOM 2442 C CA . GLN A 1 315 ? -8.180 -7.560 -15.173 1.00 90.69 315 GLN A CA 1
ATOM 2443 C C . GLN A 1 315 ? -7.779 -7.738 -16.645 1.00 90.69 315 GLN A C 1
ATOM 2445 O O . GLN A 1 315 ? -7.228 -8.778 -16.987 1.00 90.69 315 GLN A O 1
ATOM 2450 N N . ARG A 1 316 ? -7.965 -6.711 -17.487 1.00 94.69 316 ARG A N 1
ATOM 2451 C CA . ARG A 1 316 ? -7.536 -6.745 -18.896 1.00 94.69 316 ARG A CA 1
ATOM 2452 C C . ARG A 1 316 ? -6.039 -7.003 -19.057 1.00 94.69 316 ARG A C 1
ATOM 2454 O O . ARG A 1 316 ? -5.651 -7.732 -19.956 1.00 94.69 316 ARG A O 1
ATOM 2461 N N . VAL A 1 317 ? -5.214 -6.409 -18.195 1.00 95.12 317 VAL A N 1
ATOM 2462 C CA . VAL A 1 317 ? -3.756 -6.599 -18.209 1.00 95.12 317 VAL A CA 1
ATOM 2463 C C . VAL A 1 317 ? -3.390 -8.054 -17.919 1.00 95.12 317 VAL A C 1
ATOM 2465 O O . VAL A 1 317 ? -2.574 -8.625 -18.630 1.00 95.12 317 VAL A O 1
ATOM 2468 N N . ARG A 1 318 ? -4.037 -8.685 -16.932 1.00 90.75 318 ARG A N 1
ATOM 2469 C CA . ARG A 1 318 ? -3.801 -10.101 -16.600 1.00 90.75 318 ARG A CA 1
ATOM 2470 C C . ARG A 1 318 ? -4.347 -11.077 -17.642 1.00 90.75 318 ARG A C 1
ATOM 2472 O O . ARG A 1 318 ? -3.795 -12.158 -17.810 1.00 90.75 318 ARG A O 1
ATOM 2479 N N . GLU A 1 319 ? -5.443 -10.720 -18.307 1.00 90.94 319 GLU A N 1
ATOM 2480 C CA . GLU A 1 319 ? -6.061 -11.543 -19.354 1.00 90.94 319 GLU A CA 1
ATOM 2481 C C . GLU A 1 319 ? -5.341 -11.435 -20.706 1.00 90.94 319 GLU A C 1
ATOM 2483 O O . GLU A 1 319 ? -5.565 -12.291 -21.564 1.00 90.94 319 GLU A O 1
ATOM 2488 N N . ALA A 1 320 ? -4.470 -10.435 -20.881 1.00 94.50 320 ALA A N 1
ATOM 2489 C CA . ALA A 1 320 ? -3.739 -10.217 -22.118 1.00 94.50 320 ALA A CA 1
ATOM 2490 C C . ALA A 1 320 ? -2.858 -11.425 -22.471 1.00 94.50 320 ALA A C 1
ATOM 2492 O O . ALA A 1 320 ? -2.078 -11.929 -21.658 1.00 94.50 320 ALA A O 1
ATOM 2493 N N . VAL A 1 321 ? -2.992 -11.892 -23.708 1.00 93.94 321 VAL A N 1
ATOM 2494 C CA . VAL A 1 321 ? -2.231 -13.019 -24.260 1.00 93.94 321 VAL A CA 1
ATOM 2495 C C . VAL A 1 321 ? -1.157 -12.533 -25.225 1.00 93.94 321 VAL A C 1
ATOM 2497 O O . VAL A 1 321 ? -0.156 -13.220 -25.415 1.00 93.94 321 VAL A O 1
ATOM 2500 N N . VAL A 1 322 ? -1.358 -11.358 -25.826 1.00 95.50 322 VAL A N 1
ATOM 2501 C CA . VAL A 1 322 ? -0.464 -10.792 -26.841 1.00 95.50 322 VAL A CA 1
ATOM 2502 C C . VAL A 1 322 ? -0.062 -9.348 -26.509 1.00 95.50 322 VAL A C 1
ATOM 2504 O O . VAL A 1 322 ? -0.856 -8.620 -25.906 1.00 95.50 322 VAL A O 1
ATOM 2507 N N . PRO A 1 323 ? 1.132 -8.885 -26.932 1.00 95.62 323 PRO A N 1
ATOM 2508 C CA . PRO A 1 323 ? 1.632 -7.544 -26.605 1.00 95.62 323 PRO A CA 1
ATOM 2509 C C . PRO A 1 323 ? 0.699 -6.387 -26.999 1.00 95.62 323 PRO A C 1
ATOM 2511 O O . PRO A 1 323 ? 0.588 -5.402 -26.273 1.00 95.62 323 PRO A O 1
ATOM 2514 N N . SER A 1 324 ? -0.040 -6.508 -28.107 1.00 96.06 324 SER A N 1
ATOM 2515 C CA . SER A 1 324 ? -0.976 -5.466 -28.558 1.00 96.06 324 SER A CA 1
ATOM 2516 C C . SER A 1 324 ? -2.157 -5.245 -27.600 1.00 96.06 324 SER A C 1
ATOM 2518 O O . SER A 1 324 ? -2.669 -4.129 -27.494 1.00 96.06 324 SER A O 1
ATOM 2520 N N . GLU A 1 325 ? -2.580 -6.272 -26.854 1.00 96.62 325 GLU A N 1
ATOM 2521 C CA . GLU A 1 325 ? -3.613 -6.140 -25.817 1.00 96.62 325 GLU A CA 1
ATOM 2522 C C . GLU A 1 325 ? -3.085 -5.363 -24.603 1.00 96.62 325 GLU A C 1
ATOM 2524 O O . GLU A 1 325 ? -3.814 -4.546 -24.028 1.00 96.62 325 GLU A O 1
ATOM 2529 N N . LEU A 1 326 ? -1.808 -5.563 -24.248 1.00 96.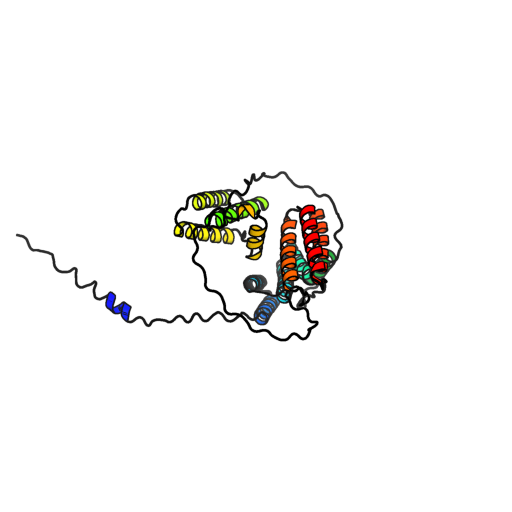56 326 LEU A N 1
ATOM 2530 C CA . LEU A 1 326 ? -1.127 -4.786 -23.211 1.00 96.56 326 LEU A CA 1
ATOM 2531 C C . LEU A 1 326 ? -0.906 -3.337 -23.635 1.00 96.56 326 LEU A C 1
ATOM 2533 O O . LEU A 1 326 ? -1.129 -2.438 -22.828 1.00 96.56 326 LEU A O 1
ATOM 2537 N N . GLU A 1 327 ? -0.550 -3.086 -24.894 1.00 96.75 327 GLU A N 1
ATOM 2538 C CA . GLU A 1 327 ? -0.453 -1.728 -25.437 1.00 96.75 327 GLU A CA 1
ATOM 2539 C C . GLU A 1 327 ? -1.806 -1.007 -25.338 1.00 96.75 327 GLU A C 1
ATOM 2541 O O . GLU A 1 327 ? -1.904 0.094 -24.789 1.00 96.75 327 GLU A O 1
ATOM 2546 N N . GLN A 1 328 ? -2.893 -1.672 -25.744 1.00 97.06 328 GLN A N 1
ATOM 2547 C CA . GLN A 1 328 ? -4.240 -1.127 -25.598 1.00 97.06 328 GLN A CA 1
ATOM 2548 C C . GLN A 1 328 ? -4.626 -0.912 -24.123 1.00 97.06 328 GLN A C 1
ATOM 2550 O O . GLN A 1 328 ? -5.364 0.027 -23.799 1.00 97.06 328 GLN A O 1
ATOM 2555 N N . ALA A 1 329 ? -4.182 -1.782 -23.211 1.00 96.88 329 ALA A N 1
ATOM 2556 C CA . ALA A 1 329 ? -4.389 -1.620 -21.774 1.00 96.88 329 ALA A CA 1
ATOM 2557 C C . ALA A 1 329 ? -3.585 -0.445 -21.204 1.00 96.88 329 ALA A C 1
ATOM 2559 O O . ALA A 1 329 ? -4.139 0.314 -20.410 1.00 96.88 329 ALA A O 1
ATOM 2560 N N . SER A 1 330 ? -2.355 -0.226 -21.673 1.00 97.06 330 SER A N 1
ATOM 2561 C CA . SER A 1 330 ? -1.539 0.939 -21.326 1.00 97.06 330 SER A CA 1
ATOM 2562 C C . SER A 1 330 ? -2.205 2.237 -21.772 1.00 97.06 330 SER A C 1
ATOM 2564 O O . SER A 1 330 ? -2.427 3.108 -20.937 1.00 97.06 330 SER A O 1
ATOM 2566 N N . LEU A 1 331 ? -2.660 2.323 -23.028 1.00 97.69 331 LEU A N 1
ATOM 2567 C CA . LEU A 1 331 ? -3.409 3.487 -23.526 1.00 97.69 331 LEU A CA 1
ATOM 2568 C C . LEU A 1 331 ? -4.692 3.736 -22.721 1.00 97.69 331 LEU A C 1
ATOM 2570 O O . LEU A 1 331 ? -5.092 4.874 -22.480 1.00 97.69 331 LEU A O 1
ATOM 2574 N N . SER A 1 332 ? -5.350 2.664 -22.274 1.00 97.44 332 SER A N 1
ATOM 2575 C CA . SER A 1 332 ? -6.536 2.782 -21.424 1.00 97.44 332 SER A CA 1
ATOM 2576 C C . SER A 1 332 ? -6.184 3.248 -20.004 1.00 97.44 332 SER A C 1
ATOM 2578 O O . SER A 1 332 ? -6.975 3.968 -19.400 1.00 97.44 332 SER A O 1
ATOM 2580 N N . ALA A 1 333 ? -5.012 2.876 -19.481 1.00 96.88 333 ALA A N 1
ATOM 2581 C CA . ALA A 1 333 ? -4.479 3.386 -18.219 1.00 96.88 333 ALA A CA 1
ATOM 2582 C C . ALA A 1 333 ? -4.077 4.867 -18.327 1.00 96.88 333 ALA A C 1
ATOM 2584 O O . ALA A 1 333 ? -4.343 5.627 -17.398 1.00 96.88 333 ALA A O 1
ATOM 2585 N N . ASP A 1 334 ? -3.535 5.302 -19.470 1.00 96.94 334 ASP A N 1
ATOM 2586 C CA . ASP A 1 334 ? -3.265 6.716 -19.769 1.00 96.94 334 ASP A CA 1
ATOM 2587 C C . ASP A 1 334 ? -4.558 7.531 -19.794 1.00 96.94 334 ASP A C 1
ATOM 2589 O O . ASP A 1 334 ? -4.683 8.536 -19.094 1.00 96.94 334 ASP A O 1
ATOM 2593 N N . ALA A 1 335 ? -5.558 7.060 -20.543 1.00 97.00 335 ALA A N 1
ATOM 2594 C CA . ALA A 1 335 ? -6.870 7.697 -20.615 1.00 97.00 335 ALA A CA 1
ATOM 2595 C C . ALA A 1 335 ? -7.564 7.735 -19.244 1.00 97.00 335 ALA A C 1
ATOM 2597 O O . ALA A 1 335 ? -8.199 8.728 -18.889 1.00 97.00 335 ALA A O 1
ATOM 2598 N N . TRP A 1 336 ? -7.423 6.670 -18.449 1.00 97.50 336 TRP A N 1
ATOM 2599 C CA . TRP A 1 336 ? -7.902 6.641 -17.070 1.00 97.50 336 TRP A CA 1
ATOM 2600 C C . TRP A 1 336 ? -7.188 7.695 -16.219 1.00 97.50 336 TRP A C 1
ATOM 2602 O O . TRP A 1 336 ? -7.852 8.483 -15.553 1.00 97.50 336 TRP A O 1
ATOM 2612 N N . SER A 1 337 ? -5.857 7.771 -16.285 1.00 96.62 337 SER A N 1
ATOM 2613 C CA . SER A 1 337 ? -5.074 8.746 -15.520 1.00 96.62 337 SER A CA 1
ATOM 2614 C C . SER A 1 337 ? -5.462 10.180 -15.882 1.00 96.62 337 SER A C 1
ATOM 2616 O O . SER A 1 337 ? -5.700 10.985 -14.989 1.00 96.62 337 SER A O 1
ATOM 2618 N N . GLN A 1 338 ? -5.644 10.483 -17.171 1.00 96.31 338 GLN A N 1
ATOM 2619 C CA . GLN A 1 338 ? -6.108 11.795 -17.643 1.00 96.31 338 GLN A CA 1
ATOM 2620 C C . GLN A 1 338 ? -7.526 12.144 -17.176 1.00 96.31 338 GLN A C 1
ATOM 2622 O O . GLN A 1 338 ? -7.833 13.311 -16.958 1.00 96.31 338 GLN A O 1
ATOM 2627 N N . LYS A 1 339 ? -8.404 11.147 -17.044 1.00 96.88 339 LYS A N 1
ATOM 2628 C CA . LYS A 1 339 ? -9.793 11.338 -16.609 1.00 96.88 339 LYS A CA 1
ATOM 2629 C C . LYS A 1 339 ? -9.919 11.583 -15.101 1.00 96.88 339 LYS A C 1
ATOM 2631 O O . LYS A 1 339 ? -10.873 12.239 -14.677 1.00 96.88 339 LYS A O 1
ATOM 2636 N N . TRP A 1 340 ? -9.030 10.992 -14.302 1.00 94.50 340 TRP A N 1
ATOM 2637 C CA . TRP A 1 340 ? -9.125 10.982 -12.837 1.00 94.50 340 TRP A CA 1
ATOM 2638 C C . TRP A 1 340 ? -8.096 11.871 -12.121 1.00 94.50 340 TRP A C 1
ATOM 2640 O O . TRP A 1 340 ? -8.280 12.099 -10.923 1.00 94.50 340 TRP A O 1
ATOM 2650 N N . ASN A 1 341 ? -7.079 12.385 -12.825 1.00 85.69 341 ASN A N 1
ATOM 2651 C CA . ASN A 1 341 ? -6.258 13.526 -12.381 1.00 85.69 341 ASN A CA 1
ATOM 2652 C C . ASN A 1 341 ? -7.051 14.839 -12.404 1.00 85.69 341 ASN A C 1
ATOM 2654 O O . ASN A 1 341 ? -6.777 15.692 -11.531 1.00 85.69 341 ASN A O 1
#

pLDDT: mean 78.97, std 19.92, range [34.72, 98.56]

Organism: NCBI:txid1294270

Radius of gyration: 27.19 Å; chains: 1; bounding box: 94×54×69 Å

Secondary structure (DSSP, 8-state):
-------SSSSSSHHHHHHGGGS--------PPPPPPHHHHHHHHHHHHHTT-HHHHHHHHHHHTTS---HHHHHHHHHHHHHHHHHTT-HHHHHHHHHHHHHH-TT---SS---HHHHHHHHHHHHHHHS----------PPP-----------SSSHHHHHHHHHHHHHHHHHHTT---THHHHHHHHHHHHHHH--SHHHHHHHHHHHHHHHHHTT-PPPHHHHHHHHHTS-HHHHS-SS---PPPPPPPPPPPP-------S--STT---GGGHHHHHHHHHHHHHHHHHGGGS-HHHHHHHHHHHHHHHHHHHH--SHHHHHHHHHHHHHHHHHH-

Sequence (341 aa):
MSRPVRAMLRLRVLSVLVLLAWMPSFSAHAQEPAPVDFRSMVGMISRLYGLLEYEAAFSQIQAARQNPLGTHELVVLFLYEGIILFEMGRVEDSGDAFQMALLLRPDAKLPEQVAPKVEAHFETARRLAREPAQPDGARSASPGVECSVSPIQATGRNLRAQQLWRLESMERMLCRRGALRGPVASALSSLTIQMGQATEHAERVRISQVIDRIATQLSVFPTNATWTQAKDSAPEDMWEAVGEDPERPLPEAPAEPEVDESPSTDPSNLFGCRAAVADECERLMMRLLQLQNQMQGLDAERKARAAKELFRLGQRVREAVVPSELEQASLSADAWSQKWN